Protein AF-A0A3M0XLH0-F1 (afdb_monomer_lite)

Radius of gyration: 27.35 Å; chains: 1; bounding box: 55×38×83 Å

Foldseek 3Di:
DQAALQPRDDDPPFDADPQSHGPVVVVVVLVVLCVLCVCLVVLQVQLPDPPDDLVRSVVSLVSNLVSLVCQCVRRVVSSGARDVVHSVVVNVVSVVVNVVSLCSNCVVPLCSLVLCVLLVPPDPVSVVVNVVLVVLLVVLLVQLVVCVVVVVNVSNLVSLVVSCSNPVQDVRSLVVQLVSCVVVLVLVSSLVSLVSSLVSLQVVLVCSCVNRVPNPVSVVSVVCNVVSVVVNVVSVVSD

pLDDT: mean 83.78, std 14.89, range [40.91, 97.94]

Sequence (239 aa):
MSTCKFCRRGGLFVRTDENGLCTNCAPKVIKKVEALFASYPRLLDIAKRPTLGLSKRLRYLTKAIEIMEELHRTYETRDIRTTTPSPSTVLEELAVLKQQIIAESLSPYPDGIRYLILLGMDDLDAYTLHRQYKNDIYQHNNAGQTAEKQGRIEDAIQHYQKAIALCPDTPFPYDRLRIIYTRQHEYKKAIAICKQYIADSKRIASAIRKELGDKEQAQSYLSDIEVWQQRIEKLKAKM

Secondary structure (DSSP, 8-state):
--B-TTT--BSTT--B-TTS-BTTTHHHHHHHHHHHHTTHHHHHHHHH-TTS-HHHHHHHHHHHHHHHHHHHHHTGGGT---SSS-HHHHHHHHHHHHHHHHHHHHTT-TTHHHHHHHTT---HHHHHHHHHHHHHHHHHHHHHHHHHHTT-HHHHHHHHHHHHHH-TT-HHHHHHHHHHHHHTT-HHHHHHHHHHHHHHHHHHHHHHHHHH--HHHHHHTTTTHHHHHHHHHHHHTT-

Structure (mmCIF, N/CA/C/O backbone):
data_AF-A0A3M0XLH0-F1
#
_entry.id   AF-A0A3M0XLH0-F1
#
loop_
_atom_site.group_PDB
_atom_site.id
_atom_site.type_symbol
_atom_site.label_atom_id
_atom_site.label_alt_id
_atom_site.label_comp_id
_atom_site.label_asym_id
_atom_site.label_entity_id
_atom_site.label_seq_id
_atom_site.pdbx_PDB_ins_code
_atom_site.Cartn_x
_atom_site.Cartn_y
_atom_site.Cartn_z
_atom_site.occupancy
_atom_site.B_iso_or_equiv
_atom_site.auth_seq_id
_atom_site.auth_comp_id
_atom_site.auth_asym_id
_atom_site.auth_atom_id
_atom_site.pdbx_PDB_model_num
ATOM 1 N N . MET A 1 1 ? 27.153 17.162 -46.508 1.00 68.44 1 MET A N 1
ATOM 2 C CA . MET A 1 1 ? 27.660 15.771 -46.551 1.00 68.44 1 MET A CA 1
ATOM 3 C C . MET A 1 1 ? 26.857 14.948 -45.565 1.00 68.44 1 MET A C 1
ATOM 5 O O . MET A 1 1 ? 26.711 15.382 -44.430 1.00 68.44 1 MET A O 1
ATOM 9 N N . SER A 1 2 ? 26.321 13.809 -45.987 1.00 78.75 2 SER A N 1
ATOM 10 C CA . SER A 1 2 ? 25.637 12.862 -45.102 1.00 78.75 2 SER A CA 1
ATOM 11 C C . SER A 1 2 ? 26.618 12.278 -44.083 1.00 78.75 2 SER A C 1
ATOM 13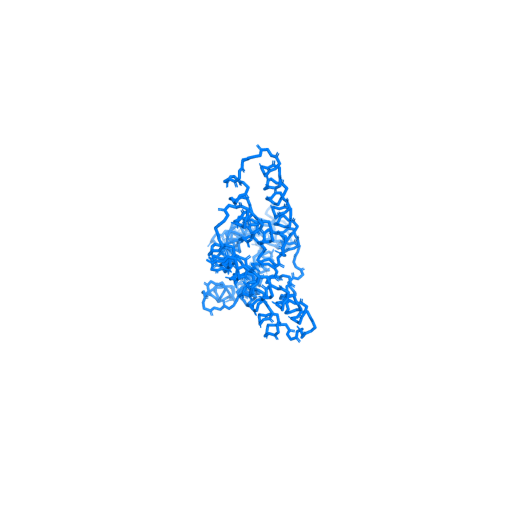 O O . SER A 1 2 ? 27.754 11.921 -44.409 1.00 78.75 2 SER A O 1
ATOM 15 N N . THR A 1 3 ? 26.178 12.199 -42.831 1.00 89.56 3 THR A N 1
ATOM 16 C CA . THR A 1 3 ? 26.922 11.621 -41.709 1.00 89.56 3 THR A CA 1
ATOM 17 C C . THR A 1 3 ? 26.068 10.536 -41.069 1.00 89.56 3 THR A C 1
ATOM 19 O O . THR A 1 3 ? 24.877 10.718 -40.833 1.00 89.56 3 THR A O 1
ATOM 22 N N . CYS A 1 4 ? 26.669 9.381 -40.790 1.00 90.81 4 CYS A N 1
ATOM 23 C CA . CYS A 1 4 ? 25.963 8.308 -40.099 1.00 90.81 4 CYS A CA 1
ATOM 24 C C . CYS A 1 4 ? 25.693 8.710 -38.641 1.00 90.81 4 CYS A C 1
ATOM 26 O O . CYS A 1 4 ? 26.638 8.957 -37.884 1.00 90.81 4 CYS A O 1
ATOM 28 N N . LYS A 1 5 ? 24.424 8.705 -38.217 1.00 90.94 5 LYS A N 1
ATOM 29 C CA . LYS A 1 5 ? 24.012 9.043 -36.843 1.00 90.94 5 LYS A CA 1
ATOM 30 C C . LYS A 1 5 ? 24.581 8.073 -35.795 1.00 90.94 5 LYS A C 1
ATOM 32 O O . LYS A 1 5 ? 24.801 8.461 -34.650 1.00 90.94 5 LYS A O 1
ATOM 37 N N . PHE A 1 6 ? 24.899 6.835 -36.190 1.00 90.69 6 PHE A N 1
ATOM 38 C CA . PHE A 1 6 ? 25.425 5.805 -35.287 1.00 90.69 6 PHE A CA 1
ATOM 39 C C . PHE A 1 6 ? 26.956 5.809 -35.152 1.00 90.69 6 PHE A C 1
ATOM 41 O O . PHE A 1 6 ? 27.466 5.899 -34.038 1.00 90.69 6 PHE A O 1
ATOM 48 N N . CYS A 1 7 ? 27.703 5.717 -36.261 1.00 91.31 7 CYS A N 1
ATOM 49 C CA . CYS A 1 7 ? 29.173 5.617 -36.235 1.00 91.31 7 CYS A CA 1
ATOM 50 C C . CYS A 1 7 ? 29.906 6.943 -36.480 1.00 91.31 7 CYS A C 1
ATOM 52 O O . CYS A 1 7 ? 31.134 6.948 -36.526 1.00 91.31 7 CYS A O 1
ATOM 54 N N . ARG A 1 8 ? 29.169 8.045 -36.685 1.00 90.38 8 ARG A N 1
ATOM 55 C CA . ARG A 1 8 ? 29.677 9.407 -36.944 1.00 90.38 8 ARG A CA 1
ATOM 56 C C . ARG A 1 8 ? 30.579 9.559 -38.179 1.00 90.38 8 ARG A C 1
ATOM 58 O O . ARG A 1 8 ? 31.071 10.652 -38.434 1.00 90.38 8 ARG A O 1
ATOM 65 N N . ARG A 1 9 ? 30.761 8.510 -38.992 1.00 87.75 9 ARG A N 1
ATOM 66 C CA . ARG A 1 9 ? 31.488 8.598 -40.268 1.00 87.75 9 ARG A CA 1
ATOM 67 C C . ARG A 1 9 ? 30.698 9.451 -41.258 1.00 87.75 9 ARG A C 1
ATOM 69 O O . ARG A 1 9 ? 29.514 9.195 -41.488 1.00 87.75 9 ARG A O 1
ATOM 76 N N . GLY A 1 10 ? 31.371 10.436 -41.839 1.00 83.25 10 GLY A N 1
ATOM 77 C CA . GLY A 1 10 ? 30.861 11.292 -42.905 1.00 83.25 10 GLY A CA 1
ATOM 78 C C . GLY A 1 10 ? 31.793 11.296 -44.107 1.00 83.25 10 GLY A C 1
ATOM 79 O O . GLY A 1 10 ? 32.924 10.821 -44.029 1.00 83.25 10 GLY A O 1
ATOM 80 N N . GLY A 1 11 ? 31.306 11.822 -45.224 1.00 81.44 11 GLY A N 1
ATOM 81 C CA . GLY A 1 11 ? 32.100 11.995 -46.435 1.00 81.44 11 GLY A CA 1
ATOM 82 C C . GLY A 1 11 ? 31.231 12.022 -47.683 1.00 81.44 11 GLY A C 1
ATOM 83 O O . GLY A 1 11 ? 30.038 11.727 -47.627 1.00 81.44 11 GLY A O 1
ATOM 84 N N . LEU A 1 12 ? 31.841 12.354 -48.820 1.00 77.00 12 LEU A N 1
ATOM 85 C CA . LEU A 1 12 ? 31.140 12.499 -50.100 1.00 77.00 12 LEU A CA 1
ATOM 86 C C . LEU A 1 12 ? 30.451 11.197 -50.562 1.00 77.00 12 LEU A C 1
ATOM 88 O O . LEU A 1 12 ? 29.438 11.244 -51.248 1.00 77.00 12 LEU A O 1
ATOM 92 N N . PHE A 1 13 ? 30.974 10.039 -50.142 1.00 78.88 13 PHE A N 1
ATOM 93 C CA . PHE A 1 13 ? 30.503 8.710 -50.552 1.00 78.88 13 PHE A CA 1
ATOM 94 C C . PHE A 1 13 ? 29.638 7.990 -49.503 1.00 78.88 13 PHE A C 1
ATOM 96 O O . PHE A 1 13 ? 29.204 6.861 -49.7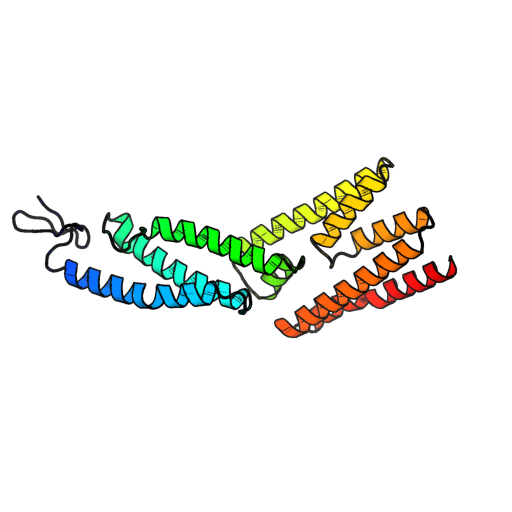32 1.00 78.88 13 PHE A O 1
ATOM 103 N N . VAL A 1 14 ? 29.379 8.603 -48.342 1.00 81.44 14 VAL A N 1
ATOM 104 C CA . VAL A 1 14 ? 28.577 7.966 -47.286 1.00 81.44 14 VAL A CA 1
ATOM 105 C C . VAL A 1 14 ? 27.097 8.149 -47.601 1.00 81.44 14 VAL A C 1
ATOM 107 O O . VAL A 1 14 ? 26.574 9.250 -47.484 1.00 81.44 14 VAL A O 1
ATOM 110 N N . ARG A 1 15 ? 26.397 7.073 -47.962 1.00 85.31 15 ARG A N 1
ATOM 111 C CA . ARG A 1 15 ? 24.930 7.072 -48.084 1.00 85.31 15 ARG A CA 1
ATOM 112 C C . ARG A 1 15 ? 24.298 6.620 -46.771 1.00 85.31 15 ARG A C 1
ATOM 114 O O . ARG A 1 15 ? 24.805 5.686 -46.147 1.00 85.31 15 ARG A O 1
ATOM 121 N N . THR A 1 16 ? 23.218 7.279 -46.367 1.00 88.12 16 THR A N 1
ATOM 122 C CA . THR A 1 16 ? 22.438 6.935 -45.174 1.00 88.12 16 THR A CA 1
ATOM 123 C C . THR A 1 16 ? 21.010 6.555 -45.545 1.00 88.12 16 THR A C 1
ATOM 125 O O . THR A 1 16 ? 20.483 7.078 -46.525 1.00 88.12 16 THR A O 1
ATOM 128 N N . ASP A 1 17 ? 20.404 5.659 -44.773 1.00 89.56 17 ASP A N 1
ATOM 129 C CA . ASP A 1 17 ? 18.980 5.329 -44.865 1.00 89.56 17 ASP A CA 1
ATOM 130 C C . ASP A 1 17 ? 18.085 6.425 -44.246 1.00 89.56 17 ASP A C 1
ATOM 132 O O . ASP A 1 17 ? 18.565 7.479 -43.812 1.00 89.56 17 ASP A O 1
ATOM 136 N N . GLU A 1 18 ? 16.776 6.167 -44.195 1.00 86.50 18 GLU A N 1
ATOM 137 C CA . GLU A 1 18 ? 15.764 7.048 -43.588 1.00 86.50 18 GLU A CA 1
ATOM 138 C C . GLU A 1 18 ? 15.994 7.326 -42.092 1.00 86.50 18 GLU A C 1
ATOM 140 O O . GLU A 1 18 ? 15.569 8.359 -41.576 1.00 86.50 18 GLU A O 1
ATOM 145 N N . ASN A 1 19 ? 16.737 6.452 -41.408 1.00 85.56 19 ASN A N 1
ATOM 146 C CA . ASN A 1 19 ? 17.118 6.594 -40.005 1.00 85.56 19 ASN A CA 1
ATOM 147 C C . ASN A 1 19 ? 18.493 7.261 -39.838 1.00 85.56 19 ASN A C 1
ATOM 149 O O . ASN A 1 19 ? 19.008 7.374 -38.723 1.00 85.56 19 ASN A O 1
ATOM 153 N N . GLY A 1 20 ? 19.113 7.719 -40.930 1.00 88.44 20 GLY A N 1
ATOM 154 C CA . GLY A 1 20 ? 20.432 8.343 -40.910 1.00 88.44 20 GLY A CA 1
ATOM 155 C C . GLY A 1 20 ? 21.578 7.353 -40.676 1.00 88.44 20 GLY A C 1
ATOM 156 O O . GLY A 1 20 ? 22.650 7.757 -40.217 1.00 88.44 20 GLY A O 1
ATOM 157 N N . LEU A 1 21 ? 21.389 6.061 -40.958 1.00 91.62 21 LEU A N 1
ATOM 158 C CA . LEU A 1 21 ? 22.384 5.004 -40.765 1.00 91.62 21 LEU A CA 1
ATOM 159 C C . LEU A 1 21 ? 23.075 4.651 -42.080 1.00 91.62 21 LEU A C 1
ATOM 161 O O . LEU A 1 21 ? 22.435 4.497 -43.113 1.00 91.62 21 LEU A O 1
ATOM 165 N N . CYS A 1 22 ? 24.398 4.478 -42.056 1.00 92.56 22 CYS A N 1
ATOM 166 C CA . CYS A 1 22 ? 25.110 3.978 -43.232 1.00 92.56 22 CYS A CA 1
ATOM 167 C C . CYS A 1 22 ? 24.842 2.486 -43.471 1.00 92.56 22 CYS A C 1
ATOM 169 O O . CYS A 1 22 ? 24.486 1.751 -42.547 1.00 92.56 22 CYS A O 1
ATOM 171 N N . THR A 1 23 ? 25.120 2.020 -44.689 1.00 90.94 23 THR A N 1
ATOM 172 C CA . THR A 1 23 ? 24.921 0.627 -45.137 1.00 90.94 23 THR A CA 1
ATOM 173 C C . THR A 1 23 ? 25.543 -0.430 -44.216 1.00 90.94 23 THR A C 1
ATOM 175 O O . THR A 1 23 ? 25.001 -1.520 -44.071 1.00 90.94 23 THR A O 1
ATOM 178 N N . ASN A 1 24 ? 26.646 -0.104 -43.536 1.00 90.56 24 ASN A N 1
ATOM 179 C CA . ASN A 1 24 ? 27.304 -1.005 -42.583 1.00 90.56 24 ASN A CA 1
ATOM 180 C C . ASN A 1 24 ? 26.675 -1.001 -41.180 1.00 90.56 24 ASN A C 1
ATOM 182 O O . ASN A 1 24 ? 26.845 -1.961 -40.424 1.00 90.56 24 ASN A O 1
ATOM 186 N N . CYS A 1 25 ? 26.021 0.095 -40.788 1.00 91.88 25 CYS A N 1
ATOM 187 C CA . CYS A 1 25 ? 25.443 0.269 -39.455 1.00 91.88 25 CYS A CA 1
ATOM 188 C C . CYS A 1 25 ? 23.974 -0.146 -39.409 1.00 91.88 25 CYS A C 1
ATOM 190 O O . CYS A 1 25 ? 23.585 -0.776 -38.429 1.00 91.88 25 CYS A O 1
ATOM 192 N N . ALA A 1 26 ? 23.201 0.145 -40.458 1.00 92.06 26 ALA A N 1
ATOM 193 C CA . ALA A 1 26 ? 21.777 -0.173 -40.547 1.00 92.06 26 ALA A CA 1
ATOM 194 C C . ALA A 1 26 ? 21.439 -1.623 -40.131 1.00 92.06 26 ALA A C 1
ATOM 196 O O . ALA A 1 26 ? 20.722 -1.792 -39.143 1.00 92.06 26 ALA A O 1
ATOM 197 N N . PRO A 1 27 ? 22.027 -2.684 -40.728 1.00 92.88 27 PRO A N 1
ATOM 198 C CA . PRO A 1 27 ? 21.677 -4.062 -40.364 1.00 92.88 27 PRO A CA 1
ATOM 199 C C . PRO A 1 27 ? 22.078 -4.434 -38.928 1.00 92.88 27 PRO A C 1
ATOM 201 O O . PRO A 1 27 ? 21.423 -5.251 -38.285 1.00 92.88 27 PRO A O 1
ATOM 204 N N . LYS A 1 28 ? 23.149 -3.830 -38.395 1.00 93.38 28 LYS A N 1
ATOM 205 C CA . LYS A 1 28 ? 23.610 -4.084 -37.019 1.00 93.38 28 LYS A CA 1
ATOM 206 C C . LYS A 1 28 ? 22.680 -3.447 -35.994 1.00 93.38 28 LYS A C 1
ATOM 208 O O . LYS A 1 28 ? 22.396 -4.062 -34.969 1.00 93.38 28 LYS A O 1
ATOM 213 N N . VAL A 1 29 ? 22.238 -2.221 -36.274 1.00 92.38 29 VAL A N 1
ATOM 214 C CA . VAL A 1 29 ? 21.296 -1.486 -35.429 1.00 92.38 29 VAL A CA 1
ATOM 215 C C . VAL A 1 29 ? 19.952 -2.202 -35.419 1.00 92.38 29 VAL A C 1
ATOM 217 O O . VAL A 1 29 ? 19.485 -2.529 -34.334 1.00 92.38 29 VAL A O 1
ATOM 220 N N . ILE A 1 30 ? 19.400 -2.542 -36.590 1.00 92.25 30 ILE A N 1
ATOM 221 C CA . ILE A 1 30 ? 18.122 -3.266 -36.711 1.00 92.25 30 ILE A CA 1
ATOM 222 C C . ILE A 1 30 ? 18.158 -4.560 -35.891 1.00 92.25 30 ILE A C 1
ATOM 224 O O . ILE A 1 30 ? 17.371 -4.717 -34.963 1.00 92.25 30 ILE A O 1
ATOM 228 N N . LYS A 1 31 ? 19.157 -5.422 -36.123 1.00 93.62 31 LYS A N 1
ATOM 229 C CA . LYS A 1 31 ? 19.296 -6.692 -35.394 1.00 93.62 31 LYS A CA 1
ATOM 230 C C . LYS A 1 31 ? 19.390 -6.503 -33.874 1.00 93.62 31 LYS A C 1
ATOM 232 O O . LYS A 1 31 ? 18.867 -7.315 -33.114 1.00 93.62 31 LYS A O 1
ATOM 237 N N . LYS A 1 32 ? 20.086 -5.458 -33.406 1.00 93.25 32 LYS A N 1
ATOM 238 C CA . LYS A 1 32 ? 20.225 -5.180 -31.967 1.00 93.25 32 LYS A CA 1
ATOM 239 C C . LYS A 1 32 ? 18.922 -4.642 -31.368 1.00 93.25 32 LYS A C 1
ATOM 241 O O . LYS A 1 32 ? 18.575 -5.044 -30.262 1.00 93.25 32 LYS A O 1
ATOM 246 N N . VAL A 1 33 ? 18.214 -3.766 -32.082 1.00 93.44 33 VAL A N 1
ATOM 247 C CA . VAL A 1 33 ? 16.902 -3.241 -31.669 1.00 93.44 33 VAL A CA 1
ATOM 248 C C . VAL A 1 33 ? 15.885 -4.376 -31.574 1.00 93.44 33 VAL A C 1
ATOM 250 O O . VAL A 1 33 ? 15.242 -4.515 -30.539 1.00 93.44 33 VAL A O 1
ATOM 253 N N . GLU A 1 34 ? 15.809 -5.242 -32.586 1.00 93.38 34 GLU A N 1
ATOM 254 C CA . GLU A 1 34 ? 14.930 -6.418 -32.585 1.00 93.38 34 GLU A CA 1
ATOM 255 C C . GLU A 1 34 ? 15.228 -7.351 -31.408 1.00 93.38 34 GLU A C 1
ATOM 257 O O . GLU A 1 34 ? 14.314 -7.760 -30.696 1.00 93.38 34 GLU A O 1
ATOM 262 N N . ALA A 1 35 ? 16.505 -7.649 -31.150 1.00 92.25 35 ALA A N 1
ATOM 263 C CA . ALA A 1 35 ? 16.901 -8.513 -30.040 1.00 92.25 35 ALA A CA 1
ATOM 264 C C . ALA A 1 35 ? 16.549 -7.920 -28.665 1.00 92.25 35 ALA A C 1
ATOM 266 O O . ALA A 1 35 ? 16.083 -8.646 -27.787 1.00 92.25 35 ALA A O 1
ATOM 267 N N . LEU A 1 36 ? 16.747 -6.609 -28.477 1.00 90.94 36 LEU A N 1
ATOM 268 C CA . LEU A 1 36 ? 16.365 -5.907 -27.247 1.00 90.94 36 LEU A CA 1
ATOM 269 C C . LEU A 1 36 ? 14.843 -5.914 -27.059 1.00 90.94 36 LEU A C 1
ATOM 271 O O . LEU A 1 36 ? 14.348 -6.233 -25.977 1.00 90.94 36 LEU A O 1
ATOM 275 N N . PHE A 1 37 ? 14.096 -5.616 -28.123 1.00 93.00 37 PHE A N 1
ATOM 276 C CA . PHE A 1 37 ? 12.642 -5.498 -28.073 1.00 93.00 37 PHE A CA 1
ATOM 277 C C . PHE A 1 37 ? 11.919 -6.855 -28.031 1.00 93.00 37 PHE A C 1
ATOM 279 O O . PHE A 1 37 ? 10.788 -6.926 -27.558 1.00 93.00 37 PHE A O 1
ATOM 286 N N . ALA A 1 38 ? 12.558 -7.955 -28.444 1.00 93.56 38 ALA A N 1
ATOM 287 C CA . ALA A 1 38 ? 11.932 -9.279 -28.546 1.00 93.56 38 ALA A CA 1
ATOM 288 C C . ALA A 1 38 ? 11.242 -9.752 -27.253 1.00 93.56 38 ALA A C 1
ATOM 290 O O . ALA A 1 38 ? 10.219 -10.436 -27.298 1.00 93.56 38 ALA A O 1
ATOM 291 N N . SER A 1 39 ? 11.788 -9.392 -26.088 1.00 92.69 39 SER A N 1
ATOM 292 C CA . SER A 1 39 ? 11.219 -9.780 -24.791 1.00 92.69 39 SER A CA 1
ATOM 293 C C . SER A 1 39 ? 10.187 -8.789 -24.240 1.00 92.69 39 SER A C 1
ATOM 295 O O . SER A 1 39 ? 9.379 -9.171 -23.388 1.00 92.69 39 SER A O 1
ATOM 297 N N . TYR A 1 40 ? 10.164 -7.552 -24.743 1.00 95.19 40 TYR A N 1
ATOM 298 C CA . TYR A 1 40 ? 9.371 -6.452 -24.194 1.00 95.19 40 TYR A CA 1
ATOM 299 C C . TYR A 1 40 ? 7.861 -6.7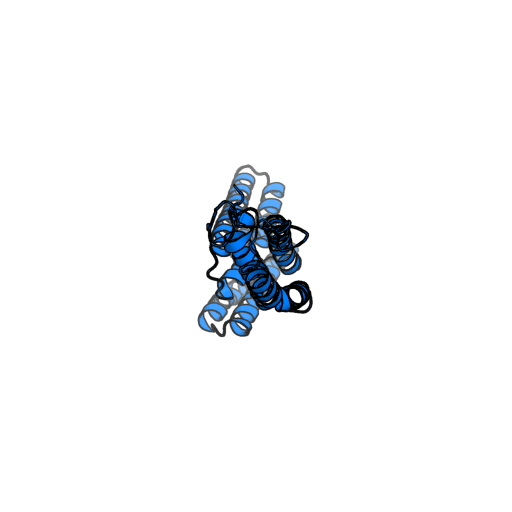53 -24.117 1.00 95.19 40 TYR A C 1
ATOM 301 O O . TYR A 1 40 ? 7.305 -6.630 -23.021 1.00 95.19 40 TYR A O 1
ATOM 309 N N . PRO A 1 41 ? 7.186 -7.240 -25.183 1.00 95.25 41 PRO A N 1
ATOM 310 C CA . PRO A 1 41 ? 5.745 -7.498 -25.129 1.00 95.25 41 PRO A CA 1
ATOM 311 C C . PRO A 1 41 ? 5.367 -8.513 -24.048 1.00 95.25 41 PRO A C 1
ATOM 313 O O . PRO A 1 41 ? 4.387 -8.336 -23.326 1.00 95.25 41 PRO A O 1
ATOM 316 N N . ARG A 1 42 ? 6.185 -9.561 -23.885 1.00 95.56 42 ARG A N 1
ATOM 317 C CA . ARG A 1 42 ? 5.966 -10.600 -22.874 1.00 95.56 42 ARG A CA 1
ATOM 318 C C . ARG A 1 42 ? 6.159 -10.062 -21.458 1.00 95.56 42 ARG A C 1
ATOM 320 O O . ARG A 1 42 ? 5.401 -10.433 -20.566 1.00 95.56 42 ARG A O 1
ATOM 327 N N . LEU A 1 43 ? 7.175 -9.228 -21.233 1.00 95.81 43 LEU A N 1
ATOM 328 C CA . LEU A 1 43 ? 7.411 -8.601 -19.928 1.00 95.81 43 LEU A CA 1
ATOM 329 C C . LEU A 1 43 ? 6.233 -7.700 -19.541 1.00 95.81 43 LEU A C 1
ATOM 331 O O . LEU A 1 43 ? 5.730 -7.802 -18.421 1.00 95.81 43 LEU A O 1
ATOM 335 N N . LEU A 1 44 ? 5.761 -6.885 -20.488 1.00 95.75 44 LEU A N 1
ATOM 336 C CA . LEU A 1 44 ? 4.639 -5.977 -20.281 1.00 95.75 44 LEU A CA 1
ATOM 337 C C . LEU A 1 44 ? 3.328 -6.727 -20.012 1.00 95.75 44 LEU A C 1
ATOM 339 O O . LEU A 1 44 ? 2.591 -6.352 -19.101 1.00 95.75 44 LEU A O 1
ATOM 343 N N . ASP A 1 45 ? 3.059 -7.806 -20.752 1.00 95.25 45 ASP A N 1
ATOM 344 C CA . ASP A 1 45 ? 1.893 -8.663 -20.517 1.00 95.25 45 ASP A CA 1
ATOM 345 C C . ASP A 1 45 ? 1.898 -9.230 -19.093 1.00 95.25 45 ASP A C 1
ATOM 347 O O . ASP A 1 45 ? 0.916 -9.098 -18.366 1.00 95.25 45 ASP A O 1
ATOM 351 N N . ILE A 1 46 ? 3.028 -9.788 -18.645 1.00 91.31 46 ILE A N 1
ATOM 352 C CA . ILE A 1 46 ? 3.148 -10.343 -17.291 1.00 91.31 46 ILE A CA 1
ATOM 353 C C . ILE A 1 46 ? 2.965 -9.252 -16.227 1.00 91.31 46 ILE A C 1
ATOM 355 O O . ILE A 1 46 ? 2.272 -9.489 -15.238 1.00 91.31 46 ILE A O 1
ATOM 359 N N . ALA A 1 47 ? 3.544 -8.063 -16.420 1.00 91.06 47 ALA A N 1
ATOM 360 C CA . ALA A 1 47 ? 3.412 -6.947 -15.481 1.00 91.06 47 ALA A CA 1
ATOM 361 C C . ALA A 1 47 ? 1.949 -6.497 -15.299 1.00 91.06 47 ALA A C 1
ATOM 363 O O . ALA A 1 47 ? 1.525 -6.167 -14.188 1.00 91.06 47 ALA A O 1
ATOM 364 N N . LYS A 1 48 ? 1.154 -6.540 -16.372 1.00 92.88 48 LYS A N 1
ATOM 365 C CA . LYS A 1 48 ? -0.255 -6.124 -16.364 1.00 92.88 48 LYS A CA 1
ATOM 366 C C . LYS A 1 48 ? -1.204 -7.132 -15.706 1.00 92.88 48 LYS A C 1
ATOM 368 O O . LYS A 1 48 ? -2.321 -6.751 -15.380 1.00 92.88 48 LYS A O 1
ATOM 373 N N . ARG A 1 49 ? -0.793 -8.384 -15.457 1.00 88.88 49 ARG A N 1
ATOM 374 C CA . ARG A 1 49 ? -1.676 -9.428 -14.893 1.00 88.88 49 ARG A CA 1
ATOM 375 C C . ARG A 1 49 ? -2.068 -9.127 -13.437 1.00 88.88 49 ARG A C 1
ATOM 377 O O . ARG A 1 49 ? -1.202 -9.225 -12.566 1.00 88.88 49 ARG A O 1
ATOM 384 N N . PRO A 1 50 ? -3.358 -8.886 -13.132 1.00 76.88 50 PRO A N 1
ATOM 385 C CA . PRO A 1 50 ? -3.805 -8.580 -11.768 1.00 76.88 50 PRO A CA 1
ATOM 386 C C . PRO A 1 50 ? -3.677 -9.767 -10.805 1.00 76.88 50 PRO A C 1
ATOM 388 O O . PRO A 1 50 ? -3.610 -9.588 -9.597 1.00 76.88 50 PRO A O 1
ATOM 391 N N . THR A 1 51 ? -3.633 -10.994 -11.334 1.00 75.88 51 THR A N 1
ATOM 392 C CA . THR A 1 51 ? -3.520 -12.230 -10.543 1.00 75.88 51 THR A CA 1
ATOM 393 C C . THR A 1 51 ? -2.124 -12.462 -9.961 1.00 75.88 51 THR A C 1
ATOM 395 O O . THR A 1 51 ? -1.941 -13.358 -9.138 1.00 75.88 51 THR A O 1
ATOM 398 N N . LEU A 1 52 ? -1.118 -11.694 -10.394 1.00 69.81 52 LEU A N 1
ATOM 399 C CA . LEU A 1 52 ? 0.245 -11.776 -9.880 1.00 69.81 52 LEU A CA 1
ATOM 400 C C . LEU A 1 52 ? 0.456 -10.772 -8.746 1.00 69.81 52 LEU A C 1
ATOM 402 O O . LEU A 1 52 ? -0.002 -9.637 -8.813 1.00 69.81 52 LEU A O 1
ATOM 406 N N . GLY A 1 53 ? 1.219 -11.170 -7.726 1.00 64.31 53 GLY A N 1
ATOM 407 C CA . GLY A 1 53 ? 1.583 -10.272 -6.628 1.00 64.31 53 GLY A CA 1
ATOM 408 C C . GLY A 1 53 ? 2.352 -9.030 -7.101 1.00 64.31 53 GLY A C 1
ATOM 409 O O . GLY A 1 53 ? 3.111 -9.092 -8.076 1.00 64.31 53 GLY A O 1
ATOM 410 N N . LEU A 1 54 ? 2.186 -7.919 -6.372 1.00 68.25 54 LEU A N 1
ATOM 411 C CA . LEU A 1 54 ? 2.733 -6.594 -6.696 1.00 68.25 54 LEU A CA 1
ATOM 412 C C . LEU A 1 54 ? 4.237 -6.624 -7.010 1.00 68.25 54 LEU A C 1
ATOM 414 O O . LEU A 1 54 ? 4.644 -6.157 -8.071 1.00 68.25 54 LEU A O 1
ATOM 418 N N . SER A 1 55 ? 5.061 -7.253 -6.164 1.00 65.06 55 SER A N 1
ATOM 419 C CA . SER A 1 55 ? 6.517 -7.331 -6.378 1.00 65.06 55 SER A CA 1
ATOM 420 C C . SER A 1 55 ? 6.883 -8.018 -7.690 1.00 65.06 55 SER A C 1
ATOM 422 O O . SER A 1 55 ? 7.846 -7.646 -8.357 1.00 65.06 55 SER A O 1
ATOM 424 N N . LYS A 1 56 ? 6.116 -9.044 -8.080 1.00 77.56 56 LYS A N 1
ATOM 425 C CA . LYS A 1 56 ? 6.354 -9.772 -9.325 1.00 77.56 56 LYS A CA 1
ATOM 426 C C . LYS A 1 56 ? 5.970 -8.897 -10.514 1.00 77.56 56 LYS A C 1
ATOM 428 O O . LYS A 1 56 ? 6.776 -8.782 -11.432 1.00 77.56 56 LYS A O 1
ATOM 433 N N . ARG A 1 57 ? 4.809 -8.233 -10.467 1.00 84.81 57 ARG A N 1
ATOM 434 C CA . ARG A 1 57 ? 4.368 -7.276 -11.498 1.00 84.81 57 ARG A CA 1
ATOM 435 C C . ARG A 1 57 ? 5.395 -6.158 -11.703 1.00 84.81 57 ARG A C 1
ATOM 437 O O . ARG A 1 57 ? 5.834 -5.949 -12.832 1.00 84.81 57 ARG A O 1
ATOM 444 N N . LEU A 1 58 ? 5.850 -5.524 -10.619 1.00 80.75 58 LEU A N 1
ATOM 445 C CA . LEU A 1 58 ? 6.842 -4.445 -10.670 1.00 80.75 58 LEU A CA 1
ATOM 446 C C . LEU A 1 58 ? 8.197 -4.925 -11.198 1.00 80.75 58 LEU A C 1
ATOM 448 O O . LEU A 1 58 ? 8.757 -4.276 -12.069 1.00 80.75 58 LEU A O 1
ATOM 452 N N . ARG A 1 59 ? 8.679 -6.107 -10.794 1.00 82.25 59 ARG A N 1
ATOM 453 C CA . ARG A 1 59 ? 9.932 -6.676 -11.326 1.00 82.25 59 ARG A CA 1
ATOM 454 C C . ARG A 1 59 ? 9.911 -6.846 -12.849 1.00 82.25 59 ARG A C 1
ATOM 456 O O . ARG A 1 59 ? 10.924 -6.621 -13.506 1.00 82.25 59 ARG A O 1
ATOM 463 N N . TYR A 1 60 ? 8.789 -7.292 -13.416 1.00 90.88 60 TYR A N 1
ATOM 464 C CA . TYR A 1 60 ? 8.655 -7.418 -14.871 1.00 90.88 60 TYR A CA 1
ATOM 465 C C . TYR A 1 60 ? 8.517 -6.056 -15.555 1.00 90.88 60 TYR A C 1
ATOM 467 O O . TYR A 1 60 ? 9.087 -5.870 -16.629 1.00 90.88 60 TYR A O 1
ATOM 475 N N . LEU A 1 61 ? 7.829 -5.106 -14.916 1.00 91.19 61 LEU A N 1
ATOM 476 C CA . LEU A 1 61 ? 7.733 -3.734 -15.405 1.00 91.19 61 LEU A CA 1
ATOM 477 C C . LEU A 1 61 ? 9.107 -3.051 -15.451 1.00 91.19 61 LEU A C 1
ATOM 479 O O . LEU A 1 61 ? 9.438 -2.459 -16.470 1.00 91.19 61 LEU A O 1
ATOM 483 N N . THR A 1 62 ? 9.935 -3.200 -14.412 1.00 88.25 62 THR A N 1
ATOM 484 C CA . THR A 1 62 ? 11.303 -2.656 -14.374 1.00 88.25 62 THR A CA 1
ATOM 485 C C . THR A 1 62 ? 12.135 -3.163 -15.546 1.00 88.25 62 THR A C 1
ATOM 487 O O . THR A 1 62 ? 12.741 -2.370 -16.253 1.00 88.25 62 THR A O 1
ATOM 490 N N . LYS A 1 63 ? 12.080 -4.466 -15.850 1.00 93.19 63 LYS A N 1
ATOM 491 C CA . LYS A 1 63 ? 12.773 -5.024 -17.024 1.00 93.19 63 LYS A CA 1
ATOM 492 C C . LYS A 1 63 ? 12.265 -4.450 -18.349 1.00 93.19 63 LYS A C 1
ATOM 494 O O . LYS A 1 63 ? 13.037 -4.291 -19.287 1.00 93.19 63 LYS A O 1
ATOM 499 N N . ALA A 1 64 ? 10.966 -4.166 -18.453 1.00 95.81 64 ALA A N 1
ATOM 500 C CA . ALA A 1 64 ? 10.402 -3.525 -19.639 1.00 95.81 64 ALA A CA 1
ATOM 501 C C . ALA A 1 64 ? 10.876 -2.064 -19.774 1.00 95.81 64 ALA A C 1
ATOM 503 O O . ALA A 1 64 ? 11.164 -1.626 -20.888 1.00 95.81 64 ALA A O 1
ATOM 504 N N . ILE A 1 65 ? 11.004 -1.345 -18.652 1.00 92.81 65 ILE A N 1
ATOM 505 C CA . ILE A 1 65 ? 11.555 0.018 -18.583 1.00 92.81 65 ILE A CA 1
ATOM 506 C C . ILE A 1 65 ? 13.029 0.023 -19.003 1.00 92.81 65 ILE A C 1
ATOM 508 O O . ILE A 1 65 ? 13.387 0.796 -19.884 1.00 92.81 65 ILE A O 1
ATOM 512 N N . GLU A 1 66 ? 13.856 -0.884 -18.475 1.00 93.88 66 GLU A N 1
ATOM 513 C CA . GLU A 1 66 ? 15.285 -0.999 -18.823 1.00 93.88 66 GLU A CA 1
ATOM 514 C C . GLU A 1 66 ? 15.511 -1.144 -20.340 1.00 93.88 66 GLU A C 1
ATOM 516 O O . GLU A 1 66 ? 16.422 -0.533 -20.902 1.00 93.88 66 GLU A O 1
ATOM 521 N N . ILE A 1 67 ? 14.657 -1.912 -21.030 1.00 96.00 67 ILE A N 1
ATOM 522 C CA . ILE A 1 67 ? 14.713 -2.054 -22.494 1.00 96.00 67 ILE A CA 1
ATOM 523 C C . ILE A 1 67 ? 14.439 -0.712 -23.180 1.00 96.00 67 ILE A C 1
ATOM 525 O O . ILE A 1 67 ? 15.171 -0.329 -24.095 1.00 96.00 67 ILE A O 1
ATOM 529 N N . MET A 1 68 ? 13.395 0.003 -22.754 1.00 96.62 68 MET A N 1
ATOM 530 C CA . MET A 1 68 ? 13.038 1.297 -23.340 1.00 96.62 68 MET A CA 1
ATOM 531 C C . MET A 1 68 ? 14.090 2.367 -23.048 1.00 96.62 68 MET A C 1
ATOM 533 O O . MET A 1 68 ? 14.431 3.136 -23.942 1.00 96.62 68 MET A O 1
ATOM 537 N N . GLU A 1 69 ? 14.671 2.382 -21.849 1.00 95.25 69 GLU A N 1
ATOM 538 C CA . GLU A 1 69 ? 15.763 3.289 -21.491 1.00 95.25 69 GLU A CA 1
ATOM 539 C C . GLU A 1 69 ? 17.017 3.048 -22.334 1.00 95.25 69 GLU A C 1
ATOM 541 O O . GLU A 1 69 ? 17.658 4.005 -22.772 1.00 95.25 69 GLU A O 1
ATOM 546 N N . GLU A 1 70 ? 17.371 1.785 -22.589 1.00 95.31 70 GLU A N 1
ATOM 547 C CA . GLU A 1 70 ? 18.496 1.438 -23.462 1.00 95.31 70 GLU A CA 1
ATOM 548 C C . GLU A 1 70 ? 18.231 1.892 -24.905 1.00 95.31 70 GLU A C 1
ATOM 550 O O . GLU A 1 70 ? 19.119 2.465 -25.547 1.00 95.31 70 GLU A O 1
ATOM 555 N N . LEU A 1 71 ? 17.008 1.691 -25.414 1.00 94.56 71 LEU A N 1
ATOM 556 C CA . LEU A 1 71 ? 16.616 2.152 -26.748 1.00 94.56 71 LEU A CA 1
ATOM 557 C C . LEU A 1 71 ? 16.628 3.684 -26.851 1.00 94.56 71 LEU A C 1
ATOM 559 O O . LEU A 1 71 ? 17.167 4.231 -27.820 1.00 94.56 71 LEU A O 1
ATOM 563 N N . HIS A 1 72 ? 16.094 4.368 -25.840 1.00 95.12 72 HIS A N 1
ATOM 564 C CA . HIS A 1 72 ? 16.082 5.822 -25.739 1.00 95.12 72 HIS A CA 1
ATOM 565 C C . HIS A 1 72 ? 17.513 6.381 -25.743 1.00 95.12 72 HIS A C 1
ATOM 567 O O . HIS A 1 72 ? 17.907 7.149 -26.625 1.00 95.12 72 HIS A O 1
ATOM 573 N N . ARG A 1 73 ? 18.335 5.925 -24.791 1.00 94.81 73 ARG A N 1
ATOM 574 C CA . ARG A 1 73 ? 19.698 6.417 -24.559 1.00 94.81 73 ARG A CA 1
ATOM 575 C C . ARG A 1 73 ? 20.624 6.148 -25.739 1.00 94.81 73 ARG A C 1
ATOM 577 O O . ARG A 1 73 ? 21.444 7.002 -26.070 1.00 94.81 73 ARG A O 1
ATOM 584 N N . THR A 1 74 ? 20.507 4.982 -26.371 1.00 93.50 74 THR A N 1
ATOM 585 C CA . THR A 1 74 ? 21.429 4.562 -27.435 1.00 93.50 74 THR A CA 1
ATOM 586 C C . THR A 1 74 ? 21.041 5.098 -28.812 1.00 93.50 74 THR A C 1
ATOM 588 O O . THR A 1 74 ? 21.935 5.419 -29.604 1.00 93.50 74 THR A O 1
ATOM 591 N N . TYR A 1 75 ? 19.742 5.202 -29.109 1.00 94.50 75 TYR A N 1
ATOM 592 C CA . TYR A 1 75 ? 19.253 5.497 -30.460 1.00 94.50 75 TYR A CA 1
ATOM 593 C C . TYR A 1 75 ? 18.439 6.787 -30.535 1.00 94.50 75 TYR A C 1
ATOM 595 O O . TYR A 1 75 ? 18.767 7.653 -31.348 1.00 94.50 75 TYR A O 1
ATOM 603 N N . GLU A 1 76 ? 17.431 6.957 -29.680 1.00 91.31 76 GLU A N 1
ATOM 604 C CA . GLU A 1 76 ? 16.510 8.097 -29.769 1.00 91.31 76 GLU A CA 1
ATOM 605 C C . GLU A 1 76 ? 17.209 9.437 -29.502 1.00 91.31 76 GLU A C 1
ATOM 607 O O . GLU A 1 76 ? 17.021 10.383 -30.262 1.00 91.31 76 GLU A O 1
ATOM 612 N N . THR A 1 77 ? 18.120 9.507 -28.521 1.00 92.50 77 THR A N 1
ATOM 613 C CA . THR A 1 77 ? 18.948 10.712 -28.265 1.00 92.50 77 THR A CA 1
ATOM 614 C C . THR A 1 77 ? 19.842 11.105 -29.447 1.00 92.50 77 THR A C 1
ATOM 616 O O . THR A 1 77 ? 20.358 12.222 -29.512 1.00 92.50 77 THR A O 1
ATOM 619 N N . ARG A 1 78 ? 20.053 10.182 -30.392 1.00 92.38 78 ARG A N 1
ATOM 620 C CA . ARG A 1 78 ? 20.805 10.394 -31.634 1.00 92.38 78 ARG A CA 1
ATOM 621 C C . ARG A 1 78 ? 19.893 10.593 -32.838 1.00 92.38 78 ARG A C 1
ATOM 623 O O . ARG A 1 78 ? 20.409 10.595 -33.953 1.00 92.38 78 ARG A O 1
ATOM 630 N N . ASP A 1 79 ? 18.587 10.745 -32.623 1.00 91.19 79 ASP A N 1
ATOM 631 C CA . ASP A 1 79 ? 17.566 10.900 -33.660 1.00 91.19 79 ASP A CA 1
ATOM 632 C C . ASP A 1 79 ? 17.515 9.694 -34.628 1.00 91.19 79 ASP A C 1
ATOM 634 O O . ASP A 1 79 ? 17.350 9.832 -35.844 1.00 91.19 79 ASP A O 1
ATOM 638 N N . ILE A 1 80 ? 17.727 8.488 -34.083 1.00 91.75 80 ILE A N 1
ATOM 639 C CA . ILE A 1 80 ? 17.556 7.203 -34.776 1.00 91.75 80 ILE A CA 1
ATOM 640 C C . ILE A 1 80 ? 16.233 6.597 -34.300 1.00 91.75 80 ILE A C 1
ATOM 642 O O . ILE A 1 80 ? 16.078 6.300 -33.114 1.00 91.75 80 ILE A O 1
ATOM 646 N N . ARG A 1 81 ? 15.287 6.392 -35.220 1.00 89.94 81 ARG A N 1
ATOM 647 C CA . ARG A 1 81 ? 13.970 5.820 -34.906 1.00 89.94 81 ARG A CA 1
ATOM 648 C C . ARG A 1 81 ? 14.079 4.304 -34.721 1.00 89.94 81 ARG A C 1
ATOM 650 O O . ARG A 1 81 ? 14.765 3.636 -35.490 1.00 89.94 81 ARG A O 1
ATOM 657 N N . THR A 1 82 ? 13.417 3.771 -33.694 1.00 90.19 82 THR A N 1
ATOM 658 C CA . THR A 1 82 ? 13.496 2.346 -33.315 1.00 90.19 82 THR A CA 1
ATOM 659 C C . THR A 1 82 ? 12.129 1.702 -33.130 1.00 90.19 82 THR A C 1
ATOM 661 O O . THR A 1 82 ? 11.881 0.643 -33.697 1.00 90.19 82 THR A O 1
ATOM 664 N N . THR A 1 83 ? 11.240 2.329 -32.361 1.00 88.62 83 THR A N 1
ATOM 665 C CA . THR A 1 83 ? 9.889 1.832 -32.071 1.00 88.62 83 THR A CA 1
ATOM 666 C C . THR A 1 83 ? 8.838 2.895 -32.375 1.00 88.62 83 THR A C 1
ATOM 668 O O . THR A 1 83 ? 9.136 4.090 -32.439 1.00 88.62 83 THR A O 1
ATOM 671 N N . THR A 1 84 ? 7.595 2.450 -32.542 1.00 88.56 84 THR A N 1
ATOM 672 C CA . THR A 1 84 ? 6.405 3.305 -32.634 1.00 88.56 84 THR A CA 1
ATOM 673 C C . THR A 1 84 ? 5.359 2.785 -31.640 1.00 88.56 84 THR A C 1
ATOM 675 O O . THR A 1 84 ? 4.876 1.669 -31.853 1.00 88.56 84 THR A O 1
ATOM 678 N N . PRO A 1 85 ? 5.008 3.529 -30.572 1.00 91.56 85 PRO A N 1
ATOM 679 C CA . PRO A 1 85 ? 5.493 4.865 -30.183 1.00 91.56 85 PRO A CA 1
ATOM 680 C C . PRO A 1 85 ? 7.002 4.913 -29.878 1.00 91.56 85 PRO A C 1
ATOM 682 O O . PRO A 1 85 ? 7.640 3.865 -29.724 1.00 91.56 85 PRO A O 1
ATOM 685 N N . SER A 1 86 ? 7.589 6.115 -29.829 1.00 93.44 86 SER A N 1
ATOM 686 C CA . SER A 1 86 ? 9.021 6.265 -29.537 1.00 93.44 86 SER A CA 1
ATOM 687 C C . SER A 1 86 ? 9.347 5.799 -28.111 1.00 93.44 86 SER A C 1
ATOM 689 O O . SER A 1 86 ? 8.464 5.824 -27.249 1.00 93.44 86 SER A O 1
ATOM 691 N N . PRO A 1 87 ? 10.592 5.375 -27.825 1.00 95.19 87 PRO A N 1
ATOM 692 C CA . PRO A 1 87 ? 10.948 4.888 -26.495 1.00 95.19 87 PRO A CA 1
ATOM 693 C C . PRO A 1 87 ? 10.636 5.887 -25.371 1.00 95.19 87 PRO A C 1
ATOM 695 O O . PRO A 1 87 ? 10.133 5.470 -24.333 1.00 95.19 87 PRO A O 1
ATOM 698 N N . SER A 1 88 ? 10.854 7.190 -25.579 1.00 94.00 88 SER A N 1
ATOM 699 C CA . SER A 1 88 ? 10.476 8.243 -24.621 1.00 94.00 88 SER A CA 1
ATOM 700 C C . SER A 1 88 ? 8.973 8.278 -24.325 1.00 94.00 88 SER A C 1
ATOM 702 O O . SER A 1 88 ? 8.589 8.259 -23.158 1.00 94.00 88 SER A O 1
ATOM 704 N N . THR A 1 89 ? 8.118 8.232 -25.351 1.00 94.88 89 THR A N 1
ATOM 705 C CA . THR A 1 89 ? 6.660 8.154 -25.171 1.00 94.88 89 THR A CA 1
ATOM 706 C C . THR A 1 89 ? 6.262 6.884 -24.423 1.00 94.88 89 THR A C 1
ATOM 708 O O . THR A 1 89 ? 5.461 6.928 -23.494 1.00 94.88 89 THR A O 1
ATOM 711 N N . VAL A 1 90 ? 6.868 5.743 -24.764 1.00 94.75 90 VAL A N 1
ATOM 712 C CA . VAL A 1 90 ? 6.603 4.485 -24.055 1.00 94.75 90 VAL A CA 1
ATOM 713 C C . VAL A 1 90 ? 7.048 4.571 -22.590 1.00 94.75 90 VAL A C 1
ATOM 715 O O . VAL A 1 90 ? 6.362 4.045 -21.719 1.00 94.75 90 VAL A O 1
ATOM 718 N N . LEU A 1 91 ? 8.161 5.237 -22.274 1.00 93.88 91 LEU A N 1
ATOM 719 C CA . LEU A 1 91 ? 8.600 5.441 -20.887 1.00 93.88 91 LEU A CA 1
ATOM 720 C C . LEU A 1 91 ? 7.584 6.258 -20.077 1.00 93.88 91 LEU A C 1
ATOM 722 O O . LEU A 1 91 ? 7.314 5.907 -18.927 1.00 93.88 91 LEU A O 1
ATOM 726 N N . GLU A 1 92 ? 6.977 7.287 -20.673 1.00 90.31 92 GLU A N 1
ATOM 727 C CA . GLU A 1 92 ? 5.888 8.049 -20.047 1.00 90.31 92 GLU A CA 1
ATOM 728 C C . GLU A 1 92 ? 4.668 7.156 -19.772 1.00 90.31 92 GLU A C 1
ATOM 730 O O . GLU A 1 92 ? 4.140 7.138 -18.656 1.00 90.31 92 GLU A O 1
ATOM 735 N N . GLU A 1 93 ? 4.265 6.335 -20.746 1.00 94.25 93 GLU A N 1
ATOM 736 C CA . GLU A 1 93 ? 3.173 5.367 -20.581 1.00 94.25 93 GLU A CA 1
ATOM 737 C C . GLU A 1 93 ? 3.472 4.332 -19.482 1.00 94.25 93 GLU A C 1
ATOM 739 O O . GLU A 1 93 ? 2.603 4.000 -18.669 1.00 94.25 93 GLU A O 1
ATOM 744 N N . LEU A 1 94 ? 4.708 3.826 -19.417 1.00 91.88 94 LEU A N 1
ATOM 745 C CA . LEU A 1 94 ? 5.137 2.866 -18.398 1.00 91.88 94 LEU A CA 1
ATOM 746 C C . LEU A 1 94 ? 5.187 3.493 -17.002 1.00 91.88 94 LEU A C 1
ATOM 748 O O . LEU A 1 94 ? 4.885 2.804 -16.025 1.00 91.88 94 LEU A O 1
ATOM 752 N N . ALA A 1 95 ? 5.516 4.782 -16.891 1.00 81.25 95 ALA A N 1
ATOM 753 C CA . ALA A 1 95 ? 5.455 5.510 -15.628 1.00 81.25 95 ALA A CA 1
ATOM 754 C C . ALA A 1 95 ? 4.010 5.613 -15.116 1.00 81.25 95 ALA A C 1
ATOM 756 O O . ALA A 1 95 ? 3.749 5.321 -13.946 1.00 81.25 95 ALA A O 1
ATOM 757 N N . VAL A 1 96 ? 3.055 5.934 -15.996 1.00 86.00 96 VAL A N 1
ATOM 758 C CA . VAL A 1 96 ? 1.621 5.931 -15.656 1.00 86.00 96 VAL A CA 1
ATOM 759 C C . VAL A 1 96 ? 1.160 4.527 -15.258 1.00 86.00 96 VAL A C 1
ATOM 761 O O . VAL A 1 96 ? 0.501 4.362 -14.230 1.00 86.00 96 VAL A O 1
ATOM 764 N N . LEU A 1 97 ? 1.557 3.497 -16.009 1.00 88.19 97 LEU A N 1
ATOM 765 C CA . LEU A 1 97 ? 1.230 2.107 -15.689 1.00 88.19 97 LEU A CA 1
ATOM 766 C C . LEU A 1 97 ? 1.807 1.673 -14.335 1.00 88.19 97 LEU A C 1
ATOM 768 O O . LEU A 1 97 ? 1.129 0.978 -13.582 1.00 88.19 97 LEU A O 1
ATOM 772 N N . LYS A 1 98 ? 3.033 2.090 -13.991 1.00 83.56 98 LYS A N 1
ATOM 773 C CA . LYS A 1 98 ? 3.635 1.833 -12.672 1.00 83.56 98 LYS A CA 1
ATOM 774 C C . LYS A 1 98 ? 2.731 2.373 -11.566 1.00 83.56 98 LYS A C 1
ATOM 776 O O . LYS A 1 98 ? 2.422 1.642 -10.627 1.00 83.56 98 LYS A O 1
ATOM 781 N N . GLN A 1 99 ? 2.260 3.612 -11.715 1.00 74.50 99 GLN A N 1
ATOM 782 C CA . GLN A 1 99 ? 1.348 4.242 -10.759 1.00 74.50 99 GLN A CA 1
ATOM 783 C C . GLN A 1 99 ? 0.002 3.515 -10.678 1.00 74.50 99 GLN A C 1
ATOM 785 O O . GLN A 1 99 ? -0.493 3.285 -9.579 1.00 74.50 99 GLN A O 1
ATOM 790 N N . GLN A 1 100 ? -0.559 3.082 -11.811 1.00 82.38 100 GLN A N 1
ATOM 791 C CA . GLN A 1 100 ? -1.797 2.294 -11.841 1.00 82.38 100 GLN A CA 1
ATOM 792 C C . GLN A 1 100 ? -1.639 0.939 -11.145 1.00 82.38 100 GLN A C 1
ATOM 794 O O . GLN A 1 100 ? -2.460 0.592 -10.307 1.00 82.38 100 GLN A O 1
ATOM 799 N N . ILE A 1 101 ? -0.566 0.192 -11.426 1.00 77.75 101 ILE A N 1
ATOM 800 C CA . ILE A 1 101 ? -0.294 -1.116 -10.805 1.00 77.75 101 ILE A CA 1
ATOM 801 C C . ILE A 1 101 ? -0.160 -0.987 -9.288 1.00 77.75 101 ILE A C 1
ATOM 803 O O . ILE A 1 101 ? -0.674 -1.836 -8.549 1.00 77.75 101 ILE A O 1
ATOM 807 N N . ILE A 1 102 ? 0.530 0.063 -8.835 1.00 67.00 102 ILE A N 1
ATOM 808 C CA . ILE A 1 102 ? 0.628 0.400 -7.419 1.00 67.00 102 ILE A CA 1
ATOM 809 C C . ILE A 1 102 ? -0.785 0.693 -6.906 1.00 67.00 102 ILE A C 1
ATOM 811 O O . ILE A 1 102 ? -1.284 -0.076 -6.094 1.00 67.00 102 ILE A O 1
ATOM 815 N N . ALA A 1 103 ? -1.484 1.692 -7.447 1.00 63.38 103 ALA A N 1
ATOM 816 C CA . ALA A 1 103 ? -2.823 2.087 -7.006 1.00 63.38 103 ALA A CA 1
ATOM 817 C C . ALA A 1 103 ? -3.836 0.923 -6.963 1.00 63.38 103 ALA A C 1
ATOM 819 O O . ALA A 1 103 ? -4.524 0.763 -5.962 1.00 63.38 103 ALA A O 1
ATOM 820 N N . GLU A 1 104 ? -3.892 0.067 -7.986 1.00 67.62 104 GLU A N 1
ATOM 821 C CA . GLU A 1 104 ? -4.738 -1.135 -8.038 1.00 67.62 104 GLU A CA 1
ATOM 822 C C . GLU A 1 104 ? -4.415 -2.120 -6.917 1.00 67.62 104 GLU A C 1
ATOM 824 O O . GLU A 1 104 ? -5.314 -2.650 -6.270 1.00 67.62 104 GLU A O 1
ATOM 829 N N . SER A 1 105 ? -3.127 -2.374 -6.686 1.00 56.00 105 SER A N 1
ATOM 830 C CA . SER A 1 105 ? -2.683 -3.309 -5.649 1.00 56.00 105 SER A CA 1
ATOM 831 C C . SER A 1 105 ? -2.863 -2.727 -4.242 1.00 56.00 105 SER A C 1
ATOM 833 O O . SER A 1 105 ? -2.937 -3.481 -3.274 1.00 56.00 105 SER A O 1
ATOM 835 N N . LEU A 1 106 ? -2.964 -1.397 -4.137 1.00 51.94 106 LEU A N 1
ATOM 836 C CA . LEU A 1 106 ? -3.285 -0.657 -2.917 1.00 51.94 106 LEU A CA 1
ATOM 837 C C . LEU A 1 106 ? -4.797 -0.452 -2.711 1.00 51.94 106 LEU A C 1
ATOM 839 O O . LEU A 1 106 ? -5.240 -0.223 -1.590 1.00 51.94 106 LEU A O 1
ATOM 843 N N . SER A 1 107 ? -5.616 -0.570 -3.758 1.00 40.91 107 SER A N 1
ATOM 844 C CA . SER A 1 107 ? -7.053 -0.276 -3.707 1.00 40.91 107 SER A CA 1
ATOM 845 C C . SER A 1 107 ? -7.894 -1.225 -2.833 1.00 40.91 107 SER A C 1
ATOM 847 O O . SER A 1 107 ? -8.950 -0.783 -2.380 1.00 40.91 107 SER A O 1
ATOM 849 N N . PRO A 1 108 ? -7.495 -2.481 -2.543 1.00 43.34 108 PRO A N 1
ATOM 850 C CA . PRO A 1 108 ? -8.132 -3.277 -1.497 1.00 43.34 108 PRO A CA 1
ATOM 851 C C . PRO A 1 108 ? -7.405 -3.216 -0.142 1.00 43.34 108 PRO A C 1
ATOM 853 O O . PRO A 1 108 ? -7.914 -3.777 0.828 1.00 43.34 108 PRO A O 1
ATOM 856 N N . TYR A 1 109 ? -6.238 -2.563 -0.045 1.00 46.16 109 TYR A N 1
ATOM 857 C CA . TYR A 1 109 ? -5.376 -2.626 1.136 1.00 46.16 109 TYR A CA 1
ATOM 858 C C . TYR A 1 109 ? -4.815 -1.253 1.528 1.00 46.16 109 TYR A C 1
ATOM 860 O O . TYR A 1 109 ? -3.853 -0.780 0.919 1.00 46.16 109 TYR A O 1
ATOM 868 N N . PRO A 1 110 ? -5.300 -0.661 2.630 1.00 44.03 110 PRO A N 1
ATOM 869 C CA . PRO A 1 110 ? -4.673 0.521 3.214 1.00 44.03 110 PRO A CA 1
ATOM 870 C C . PRO A 1 110 ? -3.248 0.273 3.769 1.00 44.03 110 PRO A C 1
ATOM 872 O O . PRO A 1 110 ? -2.588 1.199 4.222 1.00 44.03 110 PRO A O 1
ATOM 875 N N . ASP A 1 111 ? -2.725 -0.959 3.681 1.00 48.88 111 ASP A N 1
ATOM 876 C CA . ASP A 1 111 ? -1.392 -1.377 4.157 1.00 48.88 111 ASP A CA 1
ATOM 877 C C . ASP A 1 111 ? -0.249 -1.111 3.157 1.00 48.88 111 ASP A C 1
ATOM 879 O O . ASP A 1 111 ? 0.887 -1.556 3.353 1.00 48.88 111 ASP A O 1
ATOM 883 N N . GLY A 1 112 ? -0.541 -0.419 2.057 1.00 49.69 112 GLY A N 1
ATOM 884 C CA . GLY A 1 112 ? 0.278 -0.392 0.849 1.00 49.69 112 GLY A CA 1
ATOM 885 C C . GLY A 1 112 ? 1.749 -0.052 0.996 1.00 49.69 112 GLY A C 1
ATOM 886 O O . GLY A 1 112 ? 2.610 -0.574 0.297 1.00 49.69 112 GLY A O 1
ATOM 887 N N . ILE A 1 113 ? 2.048 0.815 1.941 1.00 49.44 113 ILE A N 1
ATOM 888 C CA . ILE A 1 113 ? 3.365 1.428 2.067 1.00 49.44 113 ILE A CA 1
ATOM 889 C C . ILE A 1 113 ? 4.247 0.624 2.999 1.00 49.44 113 ILE A C 1
ATOM 891 O O . ILE A 1 113 ? 5.439 0.458 2.745 1.00 49.44 113 ILE A O 1
ATOM 895 N N . ARG A 1 114 ? 3.643 0.064 4.050 1.00 51.59 114 ARG A N 1
ATOM 896 C CA . ARG A 1 114 ? 4.303 -0.942 4.867 1.00 51.59 114 ARG A CA 1
ATOM 897 C C . ARG A 1 114 ? 4.548 -2.192 4.027 1.00 51.59 114 ARG A C 1
ATOM 899 O O . ARG A 1 114 ? 5.637 -2.729 4.112 1.00 51.59 114 ARG A O 1
ATOM 906 N N . TYR A 1 115 ? 3.607 -2.600 3.170 1.00 51.53 115 TYR A N 1
ATOM 907 C CA . TYR A 1 115 ? 3.778 -3.741 2.263 1.00 51.53 115 TYR A CA 1
ATOM 908 C C . TYR A 1 115 ? 4.960 -3.547 1.292 1.00 51.53 115 TYR A C 1
ATOM 910 O O . TYR A 1 115 ? 5.775 -4.453 1.146 1.00 51.53 115 TYR A O 1
ATOM 918 N N . LEU A 1 116 ? 5.123 -2.353 0.707 1.00 53.53 116 LEU A N 1
ATOM 919 C CA . LEU A 1 116 ? 6.258 -2.017 -0.170 1.00 53.53 116 LEU A CA 1
ATOM 920 C C . LEU A 1 116 ? 7.618 -2.020 0.557 1.00 53.53 116 LEU A C 1
ATOM 922 O O . LEU A 1 116 ? 8.588 -2.547 0.017 1.00 53.53 116 LEU A O 1
ATOM 926 N N . ILE A 1 117 ? 7.684 -1.497 1.788 1.00 50.16 117 ILE A N 1
ATOM 927 C CA . ILE A 1 117 ? 8.904 -1.522 2.621 1.00 50.16 117 ILE A CA 1
ATOM 928 C C . ILE A 1 117 ? 9.216 -2.932 3.127 1.00 50.16 117 ILE A C 1
ATOM 930 O O . ILE A 1 117 ? 10.366 -3.359 3.108 1.00 50.16 117 ILE A O 1
ATOM 934 N N . LEU A 1 118 ? 8.194 -3.666 3.570 1.00 48.12 118 LEU A N 1
ATOM 935 C CA . LEU A 1 118 ? 8.316 -5.035 4.061 1.00 48.12 118 LEU A CA 1
ATOM 936 C C . LEU A 1 118 ? 8.892 -5.939 2.962 1.00 48.12 118 LEU A C 1
ATOM 938 O O . LEU A 1 118 ? 9.813 -6.699 3.224 1.00 48.12 118 LEU A O 1
ATOM 942 N N . LEU A 1 119 ? 8.428 -5.809 1.717 1.00 49.00 119 LEU A N 1
ATOM 943 C CA . LEU A 1 119 ? 8.895 -6.610 0.579 1.00 49.00 119 LEU A CA 1
ATOM 944 C C . LEU A 1 119 ? 10.327 -6.293 0.092 1.00 49.00 119 LEU A C 1
ATOM 946 O O . LEU A 1 119 ? 10.723 -6.812 -0.955 1.00 49.00 119 LEU A O 1
ATOM 950 N N . GLY A 1 120 ? 11.101 -5.470 0.811 1.00 45.91 120 GLY A N 1
ATOM 951 C CA . GLY A 1 120 ? 12.507 -5.191 0.495 1.00 45.91 120 GLY A CA 1
ATOM 952 C C . GLY A 1 120 ? 12.702 -4.455 -0.832 1.00 45.91 120 GLY A C 1
ATOM 953 O O . GLY A 1 120 ? 13.695 -4.673 -1.525 1.00 45.91 120 GLY A O 1
ATOM 954 N N . MET A 1 121 ? 11.723 -3.641 -1.234 1.00 50.09 121 MET A N 1
ATOM 955 C CA . MET A 1 121 ? 11.830 -2.815 -2.433 1.00 50.09 121 MET A CA 1
ATOM 956 C C . MET A 1 121 ? 12.587 -1.527 -2.086 1.00 50.09 121 MET A C 1
ATOM 958 O O . MET A 1 121 ? 11.974 -0.520 -1.736 1.00 50.09 121 MET A O 1
ATOM 962 N N . ASP A 1 122 ? 13.918 -1.571 -2.178 1.00 46.91 122 ASP A N 1
ATOM 963 C CA . ASP A 1 122 ? 14.826 -0.422 -2.014 1.00 46.91 122 ASP A CA 1
ATOM 964 C C . ASP A 1 122 ? 14.771 0.541 -3.221 1.00 46.91 122 ASP A C 1
ATOM 966 O O . ASP A 1 122 ? 15.791 0.929 -3.789 1.00 46.91 122 ASP A O 1
ATOM 970 N N . ASP A 1 123 ? 13.568 0.943 -3.633 1.00 50.81 123 ASP A N 1
ATOM 971 C CA . ASP A 1 123 ? 13.381 1.940 -4.684 1.00 50.81 123 ASP A CA 1
ATOM 972 C C . ASP A 1 123 ? 13.120 3.311 -4.041 1.00 50.81 123 ASP A C 1
ATOM 974 O O . ASP A 1 123 ? 12.297 3.443 -3.130 1.00 50.81 123 ASP A O 1
ATOM 978 N N . LEU A 1 124 ? 13.786 4.360 -4.542 1.00 44.88 124 LEU A N 1
ATOM 979 C CA . LEU A 1 124 ? 13.653 5.744 -4.055 1.00 44.88 124 LEU A CA 1
ATOM 980 C C . LEU A 1 124 ? 12.183 6.202 -3.965 1.00 44.88 124 LEU A C 1
ATOM 982 O O . LEU A 1 124 ? 11.831 6.937 -3.04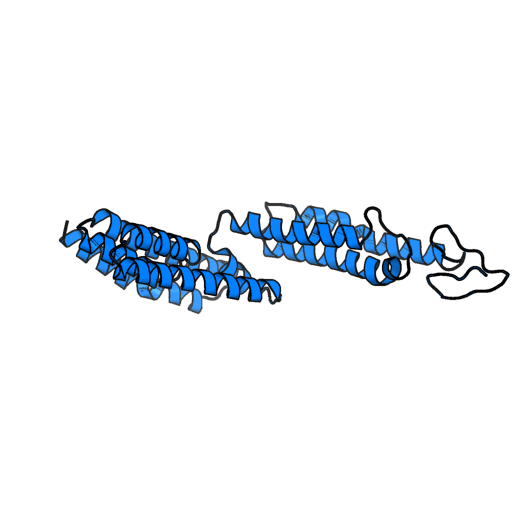3 1.00 44.88 124 LEU A O 1
ATOM 986 N N . ASP A 1 125 ? 11.336 5.706 -4.872 1.00 51.41 125 ASP A N 1
ATOM 987 C CA . ASP A 1 125 ? 9.892 5.961 -4.929 1.00 51.41 125 ASP A CA 1
ATOM 988 C C . ASP A 1 125 ? 9.128 5.388 -3.724 1.00 51.41 125 ASP A C 1
ATOM 990 O O . ASP A 1 125 ? 8.195 6.014 -3.226 1.00 51.41 125 ASP A O 1
ATOM 994 N N . ALA A 1 126 ? 9.512 4.211 -3.219 1.00 51.06 126 ALA A N 1
ATOM 995 C CA . ALA A 1 126 ? 8.870 3.609 -2.050 1.00 51.06 126 ALA A CA 1
ATOM 996 C C . ALA A 1 126 ? 9.212 4.391 -0.772 1.00 51.06 126 ALA A C 1
ATOM 998 O O . ALA A 1 126 ? 8.355 4.587 0.093 1.00 51.06 126 ALA A O 1
ATOM 999 N N . TYR A 1 127 ? 10.444 4.900 -0.681 1.00 52.34 127 TYR A N 1
ATOM 1000 C CA . TYR A 1 127 ? 10.890 5.731 0.435 1.00 52.34 127 TYR A CA 1
ATOM 1001 C C . TYR A 1 127 ? 10.206 7.107 0.456 1.00 52.34 127 TYR A C 1
ATOM 1003 O O . TYR A 1 127 ? 9.736 7.552 1.510 1.00 52.34 127 TYR A O 1
ATOM 1011 N N . THR A 1 128 ? 10.105 7.789 -0.691 1.00 54.97 128 THR A N 1
ATOM 1012 C CA . THR A 1 128 ? 9.389 9.074 -0.794 1.00 54.97 128 THR A CA 1
ATOM 1013 C C . THR A 1 128 ? 7.898 8.913 -0.532 1.00 54.97 128 THR A C 1
ATOM 1015 O O . THR A 1 128 ? 7.344 9.701 0.239 1.00 54.97 128 THR A O 1
ATOM 1018 N N . LEU A 1 129 ? 7.269 7.866 -1.074 1.00 56.28 129 LEU A N 1
ATOM 1019 C CA . LEU A 1 129 ? 5.867 7.555 -0.801 1.00 56.28 129 LEU A CA 1
ATOM 1020 C C . LEU A 1 129 ? 5.656 7.261 0.688 1.00 56.28 129 LEU A C 1
ATOM 1022 O O . LEU A 1 129 ? 4.769 7.834 1.316 1.00 56.28 129 LEU A O 1
ATOM 1026 N N . HIS A 1 130 ? 6.528 6.460 1.306 1.00 59.56 130 HIS A N 1
ATOM 1027 C CA . HIS A 1 130 ? 6.456 6.217 2.743 1.00 59.56 130 HIS A CA 1
ATOM 1028 C C . HIS A 1 130 ? 6.539 7.490 3.568 1.00 59.56 130 HIS A C 1
ATOM 1030 O O . HIS A 1 130 ? 5.738 7.690 4.482 1.00 59.56 130 HIS A O 1
ATOM 1036 N N . ARG A 1 131 ? 7.474 8.375 3.229 1.00 61.44 131 ARG A N 1
ATOM 1037 C CA . ARG A 1 131 ? 7.621 9.658 3.910 1.00 61.44 131 ARG A CA 1
ATOM 1038 C C . ARG A 1 131 ? 6.377 10.531 3.753 1.00 61.44 131 ARG A C 1
ATOM 1040 O O . ARG A 1 131 ? 5.946 11.131 4.735 1.00 61.44 131 ARG A O 1
ATOM 1047 N N . GLN A 1 132 ? 5.810 10.602 2.550 1.00 63.91 132 GLN A N 1
ATOM 1048 C CA . GLN A 1 132 ? 4.614 11.394 2.274 1.00 63.91 132 GLN A CA 1
ATOM 1049 C C . GLN A 1 132 ? 3.423 10.900 3.094 1.00 63.91 132 GLN A C 1
ATOM 1051 O O . GLN A 1 132 ? 2.830 11.672 3.838 1.00 63.91 132 GLN A O 1
ATOM 1056 N N . TYR A 1 133 ? 3.141 9.603 3.066 1.00 65.94 133 TYR A N 1
ATOM 1057 C CA . TYR A 1 133 ? 2.011 9.068 3.817 1.00 65.94 133 TYR A CA 1
ATOM 1058 C C . TYR A 1 133 ? 2.235 9.090 5.324 1.00 65.94 133 TYR A C 1
ATOM 1060 O O . TYR A 1 133 ? 1.301 9.358 6.074 1.00 65.94 133 TYR A O 1
ATOM 1068 N N . LYS A 1 134 ? 3.473 8.882 5.792 1.00 68.50 134 LYS A N 1
ATOM 1069 C CA . LYS A 1 134 ? 3.832 9.104 7.197 1.00 68.50 134 LYS A CA 1
ATOM 1070 C C . LYS A 1 134 ? 3.499 10.536 7.618 1.00 68.50 134 LYS A C 1
ATOM 1072 O O . LYS A 1 134 ? 2.923 10.733 8.688 1.00 68.50 134 LYS A O 1
ATOM 1077 N N . ASN A 1 135 ? 3.799 11.520 6.770 1.00 73.94 135 ASN A N 1
ATOM 1078 C CA . ASN A 1 135 ? 3.382 12.897 7.007 1.00 73.94 135 ASN A CA 1
ATOM 1079 C C . ASN A 1 135 ? 1.854 13.026 7.016 1.00 73.94 135 ASN A C 1
ATOM 1081 O O . ASN A 1 135 ? 1.334 13.620 7.953 1.00 73.94 135 ASN A O 1
ATOM 1085 N N . ASP A 1 136 ? 1.131 12.431 6.067 1.00 74.44 136 ASP A N 1
ATOM 1086 C CA . ASP A 1 136 ? -0.338 12.509 6.002 1.00 74.44 136 ASP A CA 1
ATOM 1087 C C . ASP A 1 136 ? -1.019 11.909 7.245 1.00 74.44 136 ASP A C 1
ATOM 1089 O O . ASP A 1 136 ? -1.959 12.491 7.792 1.00 74.44 136 ASP A O 1
ATOM 1093 N N . ILE A 1 137 ? -0.490 10.799 7.771 1.00 80.62 137 ILE A N 1
ATOM 1094 C CA . ILE A 1 137 ? -0.938 10.188 9.032 1.00 80.62 137 ILE A CA 1
ATOM 1095 C C . ILE A 1 137 ? -0.752 11.168 10.194 1.00 80.62 137 ILE A C 1
ATOM 1097 O O . ILE A 1 137 ? -1.677 11.381 10.983 1.00 80.62 137 ILE A O 1
ATOM 1101 N N . TYR A 1 138 ? 0.427 11.791 10.312 1.00 83.44 138 TYR A N 1
ATOM 1102 C CA . TYR A 1 138 ? 0.670 12.794 11.351 1.00 83.44 138 TYR A CA 1
ATOM 1103 C C . TYR A 1 138 ? -0.222 14.020 11.183 1.00 83.44 138 TYR A C 1
ATOM 1105 O O . TYR A 1 138 ? -0.739 14.525 12.178 1.00 83.44 138 TYR A O 1
ATOM 1113 N N . GLN A 1 139 ? -0.448 14.474 9.950 1.00 86.12 139 GLN A N 1
ATOM 1114 C CA . GLN A 1 139 ? -1.326 15.606 9.672 1.00 86.12 139 GLN A CA 1
ATOM 1115 C C . GLN A 1 139 ? -2.758 15.307 10.103 1.00 86.12 139 GLN A C 1
ATOM 1117 O O . GLN A 1 139 ? -3.361 16.107 10.815 1.00 86.12 139 GLN A O 1
ATOM 1122 N N . HIS A 1 140 ? -3.293 14.133 9.764 1.00 89.50 140 HIS A N 1
ATOM 1123 C CA . HIS A 1 140 ? -4.619 13.727 10.220 1.00 89.50 140 HIS A CA 1
ATOM 1124 C C . HIS A 1 140 ? -4.689 13.536 11.739 1.00 89.50 140 HIS A C 1
ATOM 1126 O O . HIS A 1 140 ? -5.633 14.016 12.360 1.00 89.50 140 HIS A O 1
ATOM 1132 N N . ASN A 1 141 ? -3.673 12.952 12.378 1.00 89.81 141 ASN A N 1
ATOM 1133 C CA . ASN A 1 141 ? -3.630 12.849 13.840 1.00 89.81 141 ASN A CA 1
ATOM 1134 C C . ASN A 1 141 ? -3.583 14.221 14.533 1.00 89.81 141 ASN A C 1
ATOM 1136 O O . ASN A 1 141 ? -4.222 14.418 15.569 1.00 89.81 141 ASN A O 1
ATOM 1140 N N . ASN A 1 142 ? -2.836 15.177 13.982 1.00 90.94 142 ASN A N 1
ATOM 1141 C CA . ASN A 1 142 ? -2.730 16.531 14.524 1.00 90.94 142 ASN A CA 1
ATOM 1142 C C . ASN A 1 142 ? -4.012 17.334 14.291 1.00 90.94 142 ASN A C 1
ATOM 1144 O O . ASN A 1 142 ? -4.480 18.022 15.201 1.00 90.94 142 ASN A O 1
ATOM 1148 N N . ALA A 1 143 ? -4.614 17.208 13.108 1.00 93.00 143 ALA A N 1
ATOM 1149 C CA . ALA A 1 143 ? -5.897 17.819 12.788 1.00 93.00 143 ALA A CA 1
ATOM 1150 C C . ALA A 1 143 ? -7.012 17.272 13.692 1.00 93.00 143 ALA A C 1
ATOM 1152 O O . ALA A 1 143 ? -7.760 18.057 14.269 1.00 93.00 143 ALA A O 1
ATOM 1153 N N . GLY A 1 144 ? -7.056 15.952 13.913 1.00 95.94 144 GLY A N 1
ATOM 1154 C CA . GLY A 1 144 ? -8.010 15.317 14.823 1.00 95.94 144 GLY A CA 1
ATOM 1155 C C . GLY A 1 144 ? -7.876 15.812 16.263 1.00 95.94 144 GLY A C 1
ATOM 1156 O O . GLY A 1 144 ? -8.863 16.200 16.882 1.00 95.94 144 GLY A O 1
ATOM 1157 N N . GLN A 1 145 ? -6.647 15.909 16.776 1.00 95.94 145 GLN A N 1
ATOM 1158 C CA . GLN A 1 145 ? -6.393 16.473 18.109 1.00 95.94 145 GLN A CA 1
ATOM 1159 C C . GLN A 1 145 ? -6.777 17.949 18.212 1.00 95.94 145 GLN A C 1
ATOM 1161 O O . GLN A 1 145 ? -7.285 18.390 19.241 1.00 95.94 145 GLN A O 1
ATOM 1166 N N . THR A 1 146 ? -6.503 18.726 17.167 1.00 96.25 146 THR A N 1
ATOM 1167 C CA . THR A 1 146 ? -6.832 20.154 17.132 1.00 96.25 146 THR A CA 1
ATOM 1168 C C . THR A 1 146 ? -8.344 20.354 17.124 1.00 96.25 146 THR A C 1
ATOM 1170 O O . THR A 1 146 ? -8.853 21.166 17.893 1.00 96.25 146 THR A O 1
ATOM 1173 N N . ALA A 1 147 ? -9.064 19.567 16.323 1.00 96.06 147 ALA A N 1
ATOM 1174 C CA . ALA A 1 147 ? -10.520 19.554 16.292 1.00 96.06 147 ALA A CA 1
ATOM 1175 C C . ALA A 1 147 ? -11.118 19.138 17.649 1.00 96.06 147 ALA A C 1
ATOM 1177 O O . ALA A 1 147 ? -12.007 19.826 18.149 1.00 96.06 147 ALA A O 1
ATOM 1178 N N . GLU A 1 148 ? -10.567 18.104 18.303 1.00 95.44 148 GLU A N 1
ATOM 1179 C CA . GLU A 1 148 ? -10.991 17.670 19.645 1.00 95.44 148 GLU A CA 1
ATOM 1180 C C . GLU A 1 148 ? -10.816 18.792 20.681 1.00 95.44 148 GLU A C 1
ATOM 1182 O O . GLU A 1 148 ? -11.745 19.096 21.428 1.00 95.44 148 GLU A O 1
ATOM 1187 N N . LYS A 1 149 ? -9.658 19.468 20.688 1.00 94.81 149 LYS A N 1
ATOM 1188 C CA . LYS A 1 149 ? -9.390 20.615 21.579 1.00 94.81 149 LYS A CA 1
ATOM 1189 C C . LYS A 1 149 ? -10.338 21.790 21.343 1.00 94.81 149 LYS A C 1
ATOM 1191 O O . LYS A 1 149 ? -10.595 22.555 22.265 1.00 94.81 149 LYS A O 1
ATOM 1196 N N . GLN A 1 150 ? -10.832 21.939 20.118 1.00 96.25 150 GLN A N 1
ATOM 1197 C CA . GLN A 1 150 ? -11.770 22.990 19.725 1.00 96.25 150 GLN A CA 1
ATOM 1198 C C . GLN A 1 150 ? -13.239 22.565 19.893 1.00 96.25 150 GLN A C 1
ATOM 1200 O O . GLN A 1 150 ? -14.131 23.309 19.499 1.00 96.25 150 GLN A O 1
ATOM 1205 N N . GLY A 1 151 ? -13.501 21.378 20.452 1.00 94.38 151 GLY A N 1
ATOM 1206 C CA . GLY A 1 151 ? -14.852 20.856 20.667 1.00 94.38 151 GLY A CA 1
ATOM 1207 C C . GLY A 1 151 ? -15.558 20.364 19.400 1.00 94.38 151 GLY A C 1
ATOM 1208 O O . GLY A 1 151 ? -16.716 19.966 19.477 1.00 94.38 151 GLY A O 1
ATOM 1209 N N . ARG A 1 152 ? -14.883 20.346 18.243 1.00 97.25 152 ARG A N 1
ATOM 1210 C CA . ARG A 1 152 ? -15.421 19.797 16.988 1.00 97.25 152 ARG A CA 1
ATOM 1211 C C . ARG A 1 152 ? -15.180 18.292 16.944 1.00 97.25 152 ARG A C 1
ATOM 1213 O O . ARG A 1 152 ? -14.233 17.807 16.324 1.00 97.25 152 ARG A O 1
ATOM 1220 N N . ILE A 1 153 ? -16.004 17.558 17.685 1.00 96.75 153 ILE A N 1
ATOM 1221 C CA . ILE A 1 153 ? -15.808 16.124 17.919 1.00 96.75 153 ILE A CA 1
ATOM 1222 C C . ILE A 1 153 ? -16.016 15.307 16.640 1.00 96.75 153 ILE A C 1
ATOM 1224 O O . ILE A 1 153 ? -15.252 14.381 16.374 1.00 96.75 153 ILE A O 1
ATOM 1228 N N . GLU A 1 154 ? -16.988 15.672 15.812 1.00 95.75 154 GLU A N 1
ATOM 1229 C CA . GLU A 1 154 ? -17.291 14.985 14.556 1.00 95.75 154 GLU A CA 1
ATOM 1230 C C . GLU A 1 154 ? -16.129 15.118 13.560 1.00 95.75 154 GLU A C 1
ATOM 1232 O O . GLU A 1 154 ? -15.688 14.116 12.992 1.00 95.75 154 GLU A O 1
ATOM 1237 N N . ASP A 1 155 ? -15.556 16.319 13.427 1.00 94.75 155 ASP A N 1
ATOM 1238 C CA . ASP A 1 155 ? -14.352 16.561 12.620 1.00 94.75 155 ASP A CA 1
ATOM 1239 C C . ASP A 1 155 ? -13.166 15.731 13.130 1.00 94.75 155 ASP A C 1
ATOM 1241 O O . ASP A 1 155 ? -12.417 15.139 12.346 1.00 94.75 155 ASP A O 1
ATOM 1245 N N . ALA A 1 156 ? -13.000 15.657 14.456 1.00 97.19 156 ALA A N 1
ATOM 1246 C CA . ALA A 1 156 ? -11.943 14.866 15.071 1.00 97.19 156 ALA A CA 1
ATOM 1247 C C . ALA A 1 156 ? -12.079 13.381 14.717 1.00 97.19 156 ALA A C 1
ATOM 1249 O O . ALA A 1 156 ? -11.097 12.744 14.328 1.00 97.19 156 ALA A O 1
ATOM 1250 N N . ILE A 1 157 ? -13.302 12.844 14.785 1.00 96.81 157 ILE A N 1
ATOM 1251 C CA . ILE A 1 157 ? -13.600 11.462 14.400 1.00 96.81 157 ILE A CA 1
ATOM 1252 C C . ILE A 1 157 ? -13.214 11.214 12.939 1.00 96.81 157 ILE A C 1
ATOM 1254 O O . ILE A 1 157 ? -12.516 10.237 12.664 1.00 96.81 157 ILE A O 1
ATOM 1258 N N . GLN A 1 158 ? -13.596 12.107 12.020 1.00 93.69 158 GLN A N 1
ATOM 1259 C CA . GLN A 1 158 ? -13.261 11.978 10.596 1.00 93.69 158 GLN A CA 1
ATOM 1260 C C . GLN A 1 158 ? -11.747 11.943 10.364 1.00 93.69 158 GLN A C 1
ATOM 1262 O O . GLN A 1 158 ? -11.240 11.115 9.606 1.00 93.69 158 GLN A O 1
ATOM 1267 N N . HIS A 1 159 ? -11.000 12.812 11.043 1.00 92.75 159 HIS A N 1
ATOM 1268 C CA . HIS A 1 159 ? -9.546 12.837 10.936 1.00 92.75 159 HIS A CA 1
ATOM 1269 C C . HIS A 1 159 ? -8.884 11.573 11.495 1.00 92.75 159 HIS A C 1
ATOM 1271 O O . HIS A 1 159 ? -8.004 11.012 10.842 1.00 92.75 159 HIS A O 1
ATOM 1277 N N . TYR A 1 160 ? -9.326 11.071 12.649 1.00 94.06 160 TYR A N 1
ATOM 1278 C CA . TYR A 1 160 ? -8.787 9.823 13.194 1.00 94.06 160 TYR A CA 1
ATOM 1279 C C . TYR A 1 160 ? -9.153 8.602 12.339 1.00 94.06 160 TYR A C 1
ATOM 1281 O O . TYR A 1 160 ? -8.322 7.712 12.171 1.00 94.06 160 TYR A O 1
ATOM 1289 N N . GLN A 1 161 ? -10.347 8.569 11.739 1.00 91.19 161 GLN A N 1
ATOM 1290 C CA . GLN A 1 161 ? -10.730 7.520 10.786 1.00 91.19 161 GLN A CA 1
ATOM 1291 C C . GLN A 1 161 ? -9.846 7.536 9.535 1.00 91.19 161 GLN A C 1
ATOM 1293 O O . GLN A 1 161 ? -9.394 6.477 9.103 1.00 91.19 161 GLN A O 1
ATOM 1298 N N . LYS A 1 162 ? -9.528 8.722 8.996 1.00 86.56 162 LYS A N 1
ATOM 1299 C CA . LYS A 1 162 ? -8.559 8.854 7.896 1.00 86.56 162 LYS A CA 1
ATOM 1300 C C . LYS A 1 162 ? -7.168 8.373 8.309 1.00 86.56 162 LYS A C 1
ATOM 1302 O O . LYS A 1 162 ? -6.548 7.634 7.559 1.00 86.56 162 LYS A O 1
ATOM 1307 N N . ALA A 1 163 ? -6.694 8.719 9.508 1.00 86.38 163 ALA A N 1
ATOM 1308 C CA . ALA A 1 163 ? -5.401 8.240 10.003 1.00 86.38 163 ALA A CA 1
ATOM 1309 C C . ALA A 1 163 ? -5.348 6.704 10.124 1.00 86.38 163 ALA A C 1
ATOM 1311 O O . ALA A 1 163 ? -4.362 6.099 9.709 1.00 86.38 163 ALA A O 1
ATOM 1312 N N . ILE A 1 164 ? -6.420 6.070 10.614 1.00 87.00 164 ILE A N 1
ATOM 1313 C CA . ILE A 1 164 ? -6.550 4.601 10.660 1.00 87.00 164 ILE A CA 1
ATOM 1314 C C . ILE A 1 164 ? -6.539 4.003 9.253 1.00 87.00 164 ILE A C 1
ATOM 1316 O O . ILE A 1 164 ? -5.852 3.016 9.014 1.00 87.00 164 ILE A O 1
ATOM 1320 N N . ALA A 1 165 ? -7.263 4.618 8.317 1.00 80.69 165 ALA A N 1
ATOM 1321 C CA . ALA A 1 165 ? -7.300 4.179 6.928 1.00 80.69 165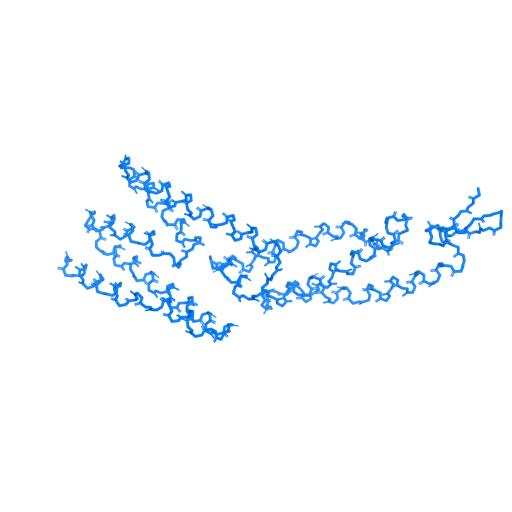 ALA A CA 1
ATOM 1322 C C . ALA A 1 165 ? -5.959 4.359 6.200 1.00 80.69 165 ALA A C 1
ATOM 1324 O O . ALA A 1 165 ? -5.742 3.712 5.190 1.00 80.69 165 ALA A O 1
ATOM 1325 N N . LEU A 1 166 ? -5.060 5.220 6.674 1.00 74.31 166 LEU A N 1
ATOM 1326 C CA . LEU A 1 166 ? -3.710 5.339 6.115 1.00 74.31 166 LEU A CA 1
ATOM 1327 C C . LEU A 1 166 ? -2.701 4.421 6.816 1.00 74.31 166 LEU A C 1
ATOM 1329 O O . LEU A 1 166 ? -1.714 4.017 6.208 1.00 74.31 166 LEU A O 1
ATOM 1333 N N . CYS A 1 167 ? -2.911 4.133 8.104 1.00 74.06 167 CYS A N 1
ATOM 1334 C CA . CYS A 1 167 ? -1.987 3.357 8.926 1.00 74.06 167 CYS A CA 1
ATOM 1335 C C . CYS A 1 167 ? -2.738 2.608 10.033 1.00 74.06 167 CYS A C 1
ATOM 1337 O O . CYS A 1 167 ? -2.811 3.081 11.179 1.00 74.06 167 CYS A O 1
ATOM 1339 N N . PRO A 1 168 ? -3.272 1.415 9.725 1.00 72.94 168 PRO A N 1
ATOM 1340 C CA . PRO A 1 168 ? -4.078 0.647 10.672 1.00 72.94 168 PRO A CA 1
ATOM 1341 C C . PRO A 1 168 ? -3.255 0.054 11.828 1.00 72.94 168 PRO A C 1
ATOM 1343 O O . PRO A 1 168 ? -3.805 -0.585 12.719 1.00 72.94 168 PRO A O 1
ATOM 1346 N N . ASP A 1 169 ? -1.946 0.298 11.835 1.00 71.25 169 ASP A N 1
ATOM 1347 C CA . ASP A 1 169 ? -0.958 -0.241 12.762 1.00 71.25 169 ASP A CA 1
ATOM 1348 C C . ASP A 1 169 ? -0.603 0.732 13.907 1.00 71.25 169 ASP A C 1
ATOM 1350 O O . ASP A 1 169 ? 0.128 0.373 14.830 1.00 71.25 169 ASP A O 1
ATOM 1354 N N . THR A 1 170 ? -1.143 1.958 13.871 1.00 78.38 170 THR A N 1
ATOM 1355 C CA . THR A 1 170 ? -0.871 2.996 14.872 1.00 78.38 170 THR A CA 1
ATOM 1356 C C . THR A 1 170 ? -1.914 2.969 15.995 1.00 78.38 170 THR A C 1
ATOM 1358 O O . THR A 1 170 ? -3.084 3.235 15.737 1.00 78.38 170 THR A O 1
ATOM 1361 N N . PRO A 1 171 ? -1.544 2.739 17.273 1.00 87.94 171 PRO A N 1
ATOM 1362 C CA . PRO A 1 171 ? -2.518 2.689 18.374 1.00 87.94 171 PRO A CA 1
ATOM 1363 C C . PRO A 1 171 ? -3.220 4.027 18.651 1.00 87.94 171 PRO A C 1
ATOM 1365 O O . PRO A 1 171 ? -4.316 4.063 19.212 1.00 87.94 171 PRO A O 1
ATOM 1368 N N . PHE A 1 172 ? -2.574 5.138 18.289 1.00 92.19 172 PHE A N 1
ATOM 1369 C CA . PHE A 1 172 ? -2.984 6.491 18.656 1.00 92.19 172 PHE A CA 1
ATOM 1370 C C . PHE A 1 172 ? -4.402 6.876 18.189 1.00 92.19 172 PHE A C 1
ATOM 1372 O O . PHE A 1 172 ? -5.227 7.198 19.049 1.00 92.19 172 PHE A O 1
ATOM 1379 N N . PRO A 1 173 ? -4.742 6.839 16.884 1.00 92.19 173 PRO A N 1
ATOM 1380 C CA . PRO A 1 173 ? -6.075 7.235 16.432 1.00 92.19 173 PRO A CA 1
ATOM 1381 C C . PRO A 1 173 ? -7.180 6.301 16.948 1.00 92.19 173 PRO A C 1
ATOM 1383 O O . PRO A 1 173 ? -8.262 6.776 17.299 1.00 92.19 173 PRO A O 1
ATOM 1386 N N . TYR A 1 174 ? -6.906 4.999 17.097 1.00 95.50 174 TYR A N 1
ATOM 1387 C CA . TYR A 1 174 ? -7.847 4.071 17.732 1.00 95.50 174 TYR A CA 1
ATOM 1388 C C . TYR A 1 174 ? -8.125 4.453 19.184 1.00 95.50 174 TYR A C 1
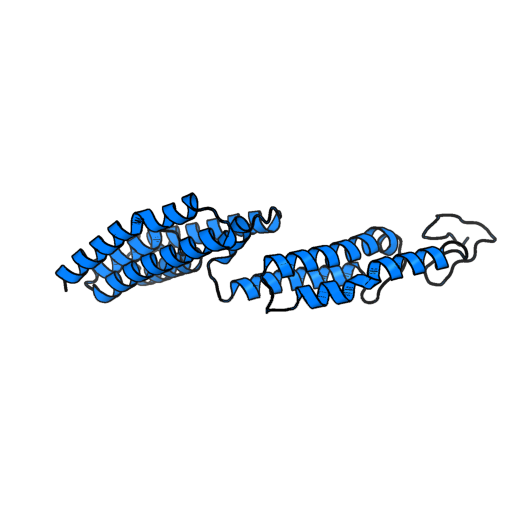ATOM 1390 O O . TYR A 1 174 ? -9.275 4.423 19.624 1.00 95.50 174 TYR A O 1
ATOM 1398 N N . ASP A 1 175 ? -7.092 4.825 19.945 1.00 95.62 175 ASP A N 1
ATOM 1399 C CA . ASP A 1 175 ? -7.272 5.167 21.354 1.00 95.62 175 ASP A CA 1
ATOM 1400 C C . ASP A 1 175 ? -8.061 6.469 21.506 1.00 95.62 175 ASP A C 1
ATOM 1402 O O . ASP A 1 175 ? -8.947 6.562 22.358 1.00 95.62 175 ASP A O 1
ATOM 1406 N N . ARG A 1 176 ? -7.821 7.442 20.618 1.00 97.00 176 ARG A N 1
ATOM 1407 C CA . ARG A 1 176 ? -8.596 8.687 20.565 1.00 97.00 176 ARG A CA 1
ATOM 1408 C C . ARG A 1 176 ? -10.067 8.436 20.247 1.00 97.00 176 ARG A C 1
ATOM 1410 O O . ARG A 1 176 ? -10.919 8.870 21.021 1.00 97.00 176 ARG A O 1
ATOM 1417 N N . LEU A 1 177 ? -10.380 7.671 19.198 1.00 97.38 177 LEU A N 1
ATOM 1418 C CA . LEU A 1 177 ? -11.767 7.307 18.870 1.00 97.38 177 LEU A CA 1
ATOM 1419 C C . LEU A 1 177 ? -12.448 6.543 20.009 1.00 97.38 177 LEU A C 1
ATOM 1421 O O . LEU A 1 177 ? -13.584 6.849 20.371 1.00 97.38 177 LEU A O 1
ATOM 1425 N N . ARG A 1 178 ? -11.749 5.583 20.626 1.00 97.31 178 ARG A N 1
ATOM 1426 C CA . ARG A 1 178 ? -12.253 4.849 21.794 1.00 97.31 178 ARG A CA 1
ATOM 1427 C C . ARG A 1 178 ? -12.609 5.804 22.933 1.00 97.31 178 ARG A C 1
ATOM 1429 O O . ARG A 1 178 ? -13.678 5.656 23.525 1.00 97.31 178 ARG A O 1
ATOM 1436 N N . ILE A 1 179 ? -11.730 6.753 23.263 1.00 96.88 179 ILE A N 1
ATOM 1437 C CA . ILE A 1 179 ? -11.961 7.739 24.331 1.00 96.88 179 ILE A CA 1
ATOM 1438 C C . ILE A 1 179 ? -13.160 8.626 23.998 1.00 96.88 179 ILE A C 1
ATOM 1440 O O . ILE A 1 179 ? -14.023 8.793 24.859 1.00 96.88 179 ILE A O 1
ATOM 1444 N N . ILE A 1 180 ? -13.241 9.141 22.768 1.00 97.31 180 ILE A N 1
ATOM 1445 C CA . ILE A 1 180 ? -14.356 9.974 22.301 1.00 97.31 180 ILE A CA 1
ATOM 1446 C C . ILE A 1 180 ? -15.685 9.230 22.474 1.00 97.31 180 ILE A C 1
ATOM 1448 O O . ILE A 1 180 ? -16.556 9.704 23.202 1.00 97.31 180 ILE A O 1
ATOM 1452 N N . TYR A 1 181 ? -15.805 8.018 21.925 1.00 97.88 181 TYR A N 1
ATOM 1453 C CA . TYR A 1 181 ? -17.033 7.229 22.055 1.00 97.88 181 TYR A CA 1
ATOM 1454 C C . TYR A 1 181 ? -17.336 6.834 23.504 1.00 97.88 181 TYR A C 1
ATOM 1456 O O . TYR A 1 181 ? -18.494 6.797 23.905 1.00 97.88 181 TYR A O 1
ATOM 1464 N N . THR A 1 182 ? -16.314 6.592 24.332 1.00 96.62 182 THR A N 1
ATOM 1465 C CA . THR A 1 182 ? -16.517 6.315 25.765 1.00 96.62 182 THR A CA 1
ATOM 1466 C C . THR A 1 182 ? -17.093 7.528 26.498 1.00 96.62 182 THR A C 1
ATOM 1468 O O . THR A 1 182 ? -17.967 7.359 27.346 1.00 96.62 182 THR A O 1
ATOM 1471 N N . ARG A 1 183 ? -16.613 8.742 26.187 1.00 95.38 183 ARG A N 1
ATOM 1472 C CA . ARG A 1 183 ? -17.112 10.002 26.769 1.00 95.38 183 ARG A CA 1
ATOM 1473 C C . ARG A 1 183 ? -18.540 10.318 26.327 1.00 95.38 183 ARG A C 1
ATOM 1475 O O . ARG A 1 183 ? -19.286 10.896 27.100 1.00 95.38 183 ARG A O 1
ATOM 1482 N N . GLN A 1 184 ? -18.918 9.904 25.121 1.00 96.00 184 GLN A N 1
ATOM 1483 C CA . GLN A 1 184 ? -20.282 10.021 24.599 1.00 96.00 184 GLN A CA 1
ATOM 1484 C C . GLN A 1 184 ? -21.221 8.900 25.087 1.00 96.00 184 GLN A C 1
ATOM 1486 O O . GLN A 1 184 ? -22.354 8.817 24.628 1.00 96.00 184 GLN A O 1
ATOM 1491 N N . HIS A 1 185 ? -20.764 8.012 25.982 1.00 96.31 185 HIS A N 1
ATOM 1492 C CA . HIS A 1 185 ? -21.498 6.814 26.424 1.00 96.31 185 HIS A CA 1
ATOM 1493 C C . HIS A 1 185 ? -21.864 5.836 25.286 1.00 96.31 185 HIS A C 1
ATOM 1495 O O . HIS A 1 185 ? -22.652 4.908 25.455 1.00 96.31 185 HIS A O 1
ATOM 1501 N N . GLU A 1 186 ? -21.218 5.972 24.128 1.00 97.06 186 GLU A N 1
ATOM 1502 C CA . GLU A 1 186 ? -21.375 5.116 22.955 1.00 97.06 186 GLU A CA 1
ATOM 1503 C C . GLU A 1 186 ? -20.500 3.852 23.063 1.00 97.06 186 GLU A C 1
ATOM 1505 O O . GLU A 1 186 ? -19.647 3.555 22.219 1.00 97.06 186 GLU A O 1
ATOM 1510 N N . TYR A 1 187 ? -20.698 3.071 24.129 1.00 96.94 187 TYR A N 1
ATOM 1511 C CA . TYR A 1 187 ? -19.830 1.937 24.473 1.00 96.94 187 TYR A CA 1
ATOM 1512 C C . TYR A 1 187 ? -19.747 0.871 23.373 1.00 96.94 187 TYR A C 1
ATOM 1514 O O . TYR A 1 187 ? -18.680 0.297 23.149 1.00 96.94 187 TYR A O 1
ATOM 1522 N N . LYS A 1 188 ? -20.835 0.654 22.620 1.00 97.50 188 LYS A N 1
ATOM 1523 C CA . LYS A 1 188 ? -20.845 -0.262 21.467 1.00 97.50 188 LYS A CA 1
ATOM 1524 C C . LYS A 1 188 ? -19.851 0.173 20.384 1.00 97.50 188 LYS A C 1
ATOM 1526 O O . LYS A 1 188 ? -19.092 -0.666 19.896 1.00 97.50 188 LYS A O 1
ATOM 1531 N N . LYS A 1 189 ? -19.806 1.470 20.046 1.00 97.06 189 LYS A N 1
ATOM 1532 C CA . LYS A 1 189 ? -18.839 2.014 19.077 1.00 97.06 189 LYS A CA 1
ATOM 1533 C C . LYS A 1 189 ? -17.416 1.944 19.627 1.00 97.06 189 LYS A C 1
ATOM 1535 O O . LYS A 1 189 ? -16.517 1.499 18.921 1.00 97.06 189 LYS A O 1
ATOM 1540 N N . ALA A 1 190 ? -17.212 2.276 20.904 1.00 97.44 190 ALA A N 1
ATOM 1541 C CA . ALA A 1 190 ? -15.899 2.167 21.544 1.00 97.44 190 ALA A CA 1
ATOM 1542 C C . ALA A 1 190 ? -15.342 0.727 21.502 1.00 97.44 190 ALA A C 1
ATOM 1544 O O . ALA A 1 190 ? -14.172 0.522 21.177 1.00 97.44 190 ALA A O 1
ATOM 1545 N N . ILE A 1 191 ? -16.184 -0.280 21.768 1.00 97.94 191 ILE A N 1
ATOM 1546 C CA . ILE A 1 191 ? -15.811 -1.699 21.656 1.00 97.94 191 ILE A CA 1
ATOM 1547 C C . ILE A 1 191 ? -15.489 -2.074 20.205 1.00 97.94 191 ILE A C 1
ATOM 1549 O O . ILE A 1 191 ? -14.529 -2.812 19.975 1.00 97.94 191 ILE A O 1
ATOM 1553 N N . ALA A 1 192 ? -16.262 -1.582 19.232 1.00 97.12 192 ALA A N 1
ATOM 1554 C CA . ALA A 1 192 ? -16.005 -1.838 17.815 1.00 97.12 192 ALA A CA 1
ATOM 1555 C C . ALA A 1 192 ? -14.618 -1.328 17.387 1.00 97.12 192 ALA A C 1
ATOM 1557 O O . ALA A 1 192 ? -13.878 -2.077 16.754 1.00 97.12 192 ALA A O 1
ATOM 1558 N N . ILE A 1 193 ? -14.223 -0.127 17.824 1.00 96.75 193 ILE A N 1
ATOM 1559 C CA . ILE A 1 193 ? -12.886 0.434 17.566 1.00 96.75 193 ILE A CA 1
ATOM 1560 C C . ILE A 1 193 ? -11.778 -0.442 18.168 1.00 96.75 193 ILE A C 1
ATOM 1562 O O . ILE A 1 193 ? -10.804 -0.755 17.487 1.00 96.75 193 ILE A O 1
ATOM 1566 N N . CYS A 1 194 ? -11.932 -0.908 19.413 1.00 96.12 194 CYS A N 1
ATOM 1567 C CA . CYS A 1 194 ? -10.956 -1.822 20.017 1.00 96.12 194 CYS A CA 1
ATOM 1568 C C . CYS A 1 194 ? -10.843 -3.149 19.246 1.00 96.12 194 CYS A C 1
ATOM 1570 O O . CYS A 1 194 ? -9.747 -3.678 19.074 1.00 96.12 194 CYS A O 1
ATOM 1572 N N . LYS A 1 195 ? -11.972 -3.701 18.780 1.00 96.19 195 LYS A N 1
ATOM 1573 C CA . LYS A 1 195 ? -11.984 -4.934 17.978 1.00 96.19 195 LYS A CA 1
ATOM 1574 C C . LYS A 1 195 ? -11.333 -4.733 16.613 1.00 96.19 195 LYS A C 1
ATOM 1576 O O . LYS A 1 195 ? -10.629 -5.634 16.164 1.00 96.19 195 LYS A O 1
ATOM 1581 N N . GLN A 1 196 ? -11.553 -3.579 15.986 1.00 93.44 196 GLN A N 1
ATOM 1582 C CA . GLN A 1 196 ? -10.926 -3.225 14.718 1.00 93.44 196 GLN A CA 1
ATOM 1583 C C . GLN A 1 196 ? -9.402 -3.187 14.861 1.00 93.44 196 GLN A C 1
ATOM 1585 O O . GLN A 1 196 ? -8.729 -3.889 14.116 1.00 93.44 196 GLN A O 1
ATOM 1590 N N . TYR A 1 197 ? -8.877 -2.500 15.885 1.00 92.88 197 TYR A N 1
ATOM 1591 C CA . TYR A 1 197 ? -7.437 -2.489 16.169 1.00 92.88 197 TYR A CA 1
ATOM 1592 C C . TYR A 1 197 ? -6.869 -3.911 16.280 1.00 92.88 197 TYR A C 1
ATOM 1594 O O . TYR A 1 197 ? -5.909 -4.255 15.603 1.00 92.88 197 TYR A O 1
ATOM 1602 N N . ILE A 1 198 ? -7.508 -4.781 17.074 1.00 93.50 198 ILE A N 1
ATOM 1603 C CA . ILE A 1 198 ? -7.061 -6.174 17.245 1.00 93.50 198 ILE A CA 1
ATOM 1604 C C . ILE A 1 198 ? -7.075 -6.940 15.913 1.00 93.50 198 ILE A C 1
ATOM 1606 O O . ILE A 1 198 ? -6.171 -7.738 15.654 1.00 93.50 198 ILE A O 1
ATOM 1610 N N . ALA A 1 199 ? -8.109 -6.750 15.091 1.00 88.44 199 ALA A N 1
ATOM 1611 C CA . ALA A 1 199 ? -8.217 -7.407 13.794 1.00 88.44 199 ALA A CA 1
ATOM 1612 C C . ALA A 1 199 ? -7.102 -6.949 12.844 1.00 88.44 199 ALA A C 1
ATOM 1614 O O . ALA A 1 199 ? -6.437 -7.793 12.240 1.00 88.44 199 ALA A O 1
ATOM 1615 N N . ASP A 1 200 ? -6.851 -5.643 12.775 1.00 82.69 200 ASP A N 1
ATOM 1616 C CA . ASP A 1 200 ? -5.798 -5.069 11.945 1.00 82.69 200 ASP A CA 1
ATOM 1617 C C . ASP A 1 200 ? -4.400 -5.483 12.414 1.00 82.69 200 ASP A C 1
ATOM 1619 O O . ASP A 1 200 ? -3.609 -5.967 11.604 1.00 82.69 200 ASP A O 1
ATOM 1623 N N . SER A 1 201 ? -4.121 -5.450 13.720 1.00 85.69 201 SER A N 1
ATOM 1624 C CA . SER A 1 201 ? -2.859 -5.948 14.281 1.00 85.69 201 SER A CA 1
ATOM 1625 C C . SER A 1 201 ? -2.593 -7.414 13.919 1.00 85.69 201 SER A C 1
ATOM 1627 O O . SER A 1 201 ? -1.492 -7.764 13.492 1.00 85.69 201 SER A O 1
ATOM 1629 N N . LYS A 1 202 ? -3.604 -8.289 14.034 1.00 87.50 202 LYS A N 1
ATOM 1630 C CA . LYS A 1 202 ? -3.478 -9.711 13.660 1.00 87.50 202 LYS A CA 1
ATOM 1631 C C . LYS A 1 202 ? -3.242 -9.895 12.165 1.00 87.50 202 LYS A C 1
ATOM 1633 O O . LYS A 1 202 ? -2.433 -10.736 11.771 1.00 87.50 202 LYS A O 1
ATOM 1638 N N . ARG A 1 203 ? -3.952 -9.122 11.341 1.00 83.00 203 ARG A N 1
ATOM 1639 C CA . ARG A 1 203 ? -3.843 -9.152 9.880 1.00 83.00 203 ARG A CA 1
ATOM 1640 C C . ARG A 1 203 ? -2.432 -8.765 9.434 1.00 83.00 203 ARG A C 1
ATOM 1642 O O . ARG A 1 203 ? -1.816 -9.511 8.675 1.00 83.00 203 ARG A O 1
ATOM 1649 N N . ILE A 1 204 ? -1.892 -7.679 9.987 1.00 75.69 204 ILE A N 1
ATOM 1650 C CA . ILE A 1 204 ? -0.530 -7.198 9.717 1.00 75.69 204 ILE A CA 1
ATOM 1651 C C . ILE A 1 204 ? 0.512 -8.217 10.183 1.00 75.69 204 ILE A C 1
ATOM 1653 O O . ILE A 1 204 ? 1.365 -8.619 9.395 1.00 75.69 204 ILE A O 1
ATOM 1657 N N . ALA A 1 205 ? 0.415 -8.709 11.421 1.00 80.06 205 ALA A N 1
ATOM 1658 C CA . ALA A 1 205 ? 1.334 -9.721 11.945 1.00 80.06 205 ALA A CA 1
ATOM 1659 C C . ALA A 1 205 ? 1.370 -10.986 11.068 1.00 80.06 205 ALA A C 1
ATOM 1661 O O . ALA A 1 205 ? 2.439 -11.535 10.792 1.00 80.06 205 ALA A O 1
ATOM 1662 N N . SER A 1 206 ? 0.203 -11.443 10.599 1.00 79.81 206 SER A N 1
ATOM 1663 C CA . SER A 1 206 ? 0.105 -12.589 9.695 1.00 79.81 206 SER A CA 1
ATOM 1664 C C . SER A 1 206 ? 0.779 -12.320 8.350 1.00 79.81 206 SER A C 1
ATOM 1666 O O . SER A 1 206 ? 1.443 -13.214 7.826 1.00 79.81 206 SER A O 1
ATOM 1668 N N . ALA A 1 207 ? 0.613 -11.118 7.791 1.00 68.81 207 ALA A N 1
ATOM 1669 C CA . ALA A 1 207 ? 1.250 -10.729 6.537 1.00 68.81 207 ALA A CA 1
ATOM 1670 C C . ALA A 1 207 ? 2.779 -10.683 6.680 1.00 68.81 207 ALA A C 1
ATOM 1672 O O . ALA A 1 207 ? 3.475 -11.304 5.884 1.00 68.81 207 ALA A O 1
ATOM 1673 N N . ILE A 1 208 ? 3.299 -10.052 7.738 1.00 64.56 208 ILE A N 1
ATOM 1674 C CA . ILE A 1 208 ? 4.744 -9.977 8.014 1.00 64.56 208 ILE A CA 1
ATOM 1675 C C . ILE A 1 208 ? 5.339 -11.380 8.153 1.00 64.56 208 ILE A C 1
ATOM 1677 O O . ILE A 1 208 ? 6.307 -11.722 7.476 1.00 64.56 208 ILE A O 1
ATOM 1681 N N . ARG A 1 209 ? 4.718 -12.237 8.970 1.00 72.06 209 ARG A N 1
ATOM 1682 C CA . ARG A 1 209 ? 5.200 -13.607 9.180 1.00 72.06 209 ARG A CA 1
ATOM 1683 C C . ARG A 1 209 ? 5.227 -14.417 7.884 1.00 72.06 209 ARG A C 1
ATOM 1685 O O . ARG A 1 209 ? 6.161 -15.187 7.681 1.00 72.06 209 ARG A O 1
ATOM 1692 N N . LYS A 1 210 ? 4.189 -14.291 7.053 1.00 70.44 210 LYS A N 1
ATOM 1693 C CA . LYS A 1 210 ? 4.032 -15.078 5.824 1.00 70.44 210 LYS A CA 1
ATOM 1694 C C . LYS A 1 210 ? 4.953 -14.595 4.707 1.00 70.44 210 LYS A C 1
ATOM 1696 O O . LYS A 1 210 ? 5.579 -15.420 4.055 1.00 70.44 210 LYS A O 1
ATOM 1701 N N . GLU A 1 211 ? 4.995 -13.288 4.474 1.00 60.62 211 GLU A N 1
ATOM 1702 C CA . GLU A 1 211 ? 5.685 -12.713 3.319 1.00 60.62 211 GLU A CA 1
ATOM 1703 C C . GLU A 1 211 ? 7.172 -12.475 3.607 1.00 60.62 211 GLU A C 1
ATOM 1705 O O . GLU A 1 211 ? 7.988 -12.615 2.700 1.00 60.62 211 GLU A O 1
ATOM 1710 N N . LEU A 1 212 ? 7.543 -12.155 4.858 1.00 57.59 212 LEU A N 1
ATOM 1711 C CA . LEU A 1 212 ? 8.931 -11.830 5.217 1.00 57.59 212 LEU A CA 1
ATOM 1712 C C . LEU A 1 212 ? 9.647 -12.900 6.030 1.00 57.59 212 LEU A C 1
ATOM 1714 O O . LEU A 1 212 ? 10.869 -12.879 6.134 1.00 57.59 212 LEU A O 1
ATOM 1718 N N . GLY A 1 213 ? 8.905 -13.789 6.688 1.00 63.94 213 GLY A N 1
ATOM 1719 C CA . GLY A 1 213 ? 9.487 -14.711 7.663 1.00 63.94 213 GLY A CA 1
ATOM 1720 C C . GLY A 1 213 ? 9.992 -14.035 8.947 1.00 63.94 213 GLY A C 1
ATOM 1721 O O . GLY A 1 213 ? 10.501 -14.736 9.823 1.00 63.94 213 GLY A O 1
ATOM 1722 N N . ASP A 1 214 ? 9.816 -12.717 9.101 1.00 69.62 214 ASP A N 1
ATOM 1723 C CA . ASP A 1 214 ? 10.209 -11.965 10.295 1.00 69.62 214 ASP A CA 1
ATOM 1724 C C . ASP A 1 214 ? 9.203 -12.198 11.433 1.00 69.62 214 ASP A C 1
ATOM 1726 O O . ASP A 1 214 ? 8.147 -11.566 11.551 1.00 69.62 214 ASP A O 1
ATOM 1730 N N . LYS A 1 215 ? 9.518 -13.186 12.270 1.00 79.19 215 LYS A N 1
ATOM 1731 C CA . LYS A 1 215 ? 8.674 -13.577 13.403 1.00 79.19 215 LYS A CA 1
ATOM 1732 C C . LYS A 1 215 ? 8.700 -12.550 14.530 1.00 79.19 215 LYS A C 1
ATOM 1734 O O . LYS A 1 215 ? 7.692 -12.427 15.222 1.00 79.19 215 LYS A O 1
ATOM 1739 N N . GLU A 1 216 ? 9.816 -11.854 14.723 1.00 81.81 216 GLU A N 1
ATOM 1740 C CA . GLU A 1 216 ? 9.993 -10.893 15.812 1.00 81.81 216 GLU A CA 1
ATOM 1741 C C . GLU A 1 216 ? 9.148 -9.648 15.553 1.00 81.81 216 GLU A C 1
ATOM 1743 O O . GLU A 1 216 ? 8.319 -9.268 16.384 1.00 81.81 216 GLU A O 1
ATOM 1748 N N . GLN A 1 217 ? 9.252 -9.095 14.345 1.00 72.06 217 GLN A N 1
ATOM 1749 C CA . GLN A 1 217 ? 8.439 -7.960 13.934 1.00 72.06 217 GLN A CA 1
ATOM 1750 C C . GLN A 1 217 ? 6.950 -8.321 13.883 1.00 72.06 217 GLN A C 1
ATOM 1752 O O . GLN A 1 217 ? 6.104 -7.534 14.299 1.00 72.06 217 GLN A O 1
ATOM 1757 N N . ALA A 1 218 ? 6.591 -9.527 13.433 1.00 74.94 218 ALA A N 1
ATOM 1758 C CA . ALA A 1 218 ? 5.203 -9.982 13.510 1.00 74.94 218 ALA A CA 1
ATOM 1759 C C . ALA A 1 218 ? 4.698 -10.058 14.963 1.00 74.94 218 ALA A C 1
ATOM 1761 O O . ALA A 1 218 ? 3.539 -9.742 15.231 1.00 74.94 218 ALA A O 1
ATOM 1762 N N . GLN A 1 219 ? 5.550 -10.472 15.905 1.00 84.12 219 GLN A N 1
ATOM 1763 C CA . GLN A 1 219 ? 5.186 -10.589 17.315 1.00 84.12 219 GLN A CA 1
ATOM 1764 C C . GLN A 1 219 ? 4.982 -9.222 17.979 1.00 84.12 219 GLN A C 1
ATOM 1766 O O . GLN A 1 219 ? 4.086 -9.103 18.818 1.00 84.12 219 GLN A O 1
ATOM 1771 N N . SER A 1 220 ? 5.725 -8.184 17.575 1.00 83.00 220 SER A N 1
ATOM 1772 C CA . SER A 1 220 ? 5.551 -6.831 18.126 1.00 83.00 220 SER A CA 1
ATOM 1773 C C . SER A 1 220 ? 4.148 -6.267 17.882 1.00 83.00 220 SER A C 1
ATOM 1775 O O . SER A 1 220 ? 3.646 -5.494 18.683 1.00 83.00 220 SER A O 1
ATOM 1777 N N . TYR A 1 221 ? 3.471 -6.677 16.807 1.00 80.25 221 TYR A N 1
ATOM 1778 C CA . TYR A 1 221 ? 2.084 -6.276 16.542 1.00 80.25 221 TYR A CA 1
ATOM 1779 C C . TYR A 1 221 ? 1.054 -6.975 17.421 1.00 80.25 221 TYR A C 1
ATOM 1781 O O . TYR A 1 221 ? -0.070 -6.501 17.565 1.00 80.25 221 TYR A O 1
ATOM 1789 N N . LEU A 1 222 ? 1.414 -8.119 17.995 1.00 87.31 222 LEU A N 1
ATOM 1790 C CA . LEU A 1 222 ? 0.516 -8.908 18.826 1.00 87.31 222 LEU A CA 1
ATOM 1791 C C . LEU A 1 222 ? 0.657 -8.568 20.315 1.00 87.31 222 LEU A C 1
ATOM 1793 O O . LEU A 1 222 ? -0.227 -8.947 21.083 1.00 87.31 222 LEU A O 1
ATOM 1797 N N . SER A 1 223 ? 1.714 -7.847 20.717 1.00 88.31 223 SER A N 1
ATOM 1798 C CA . SER A 1 223 ? 2.022 -7.547 22.125 1.00 88.31 223 SER A CA 1
ATOM 1799 C C . SER A 1 223 ? 0.892 -6.809 22.834 1.00 88.31 223 SER A C 1
ATOM 1801 O O . SER A 1 223 ? 0.570 -7.109 23.980 1.00 88.31 223 SER A O 1
ATOM 1803 N N . ASP A 1 224 ? 0.248 -5.877 22.136 1.00 87.50 224 ASP A N 1
ATOM 1804 C CA . ASP A 1 224 ? -0.710 -4.971 22.764 1.00 87.50 224 ASP A CA 1
ATOM 1805 C C . ASP A 1 224 ? -2.136 -5.533 22.765 1.00 87.50 224 ASP A C 1
ATOM 1807 O O . ASP A 1 224 ? -3.020 -4.972 23.414 1.00 87.50 224 ASP A O 1
ATOM 1811 N N . ILE A 1 225 ? -2.396 -6.643 22.064 1.00 92.62 225 ILE A N 1
ATOM 1812 C CA . ILE A 1 225 ? -3.754 -7.187 21.890 1.00 92.62 225 ILE A CA 1
ATOM 1813 C C . ILE A 1 225 ? -4.433 -7.445 23.234 1.00 92.62 225 ILE A C 1
ATOM 1815 O O . ILE A 1 225 ? -5.614 -7.131 23.383 1.00 92.62 225 ILE A O 1
ATOM 1819 N N . GLU A 1 226 ? -3.699 -7.960 24.218 1.00 94.12 226 GLU A N 1
ATOM 1820 C CA . GLU A 1 226 ? -4.244 -8.233 25.546 1.00 94.12 226 GLU A CA 1
ATOM 1821 C C . GLU A 1 226 ? -4.712 -6.947 26.244 1.00 94.12 226 GLU A C 1
ATOM 1823 O O . GLU A 1 226 ? -5.819 -6.891 26.786 1.00 94.12 226 GLU A O 1
ATOM 1828 N N . VAL A 1 227 ? -3.937 -5.863 26.138 1.00 95.06 227 VAL A N 1
ATOM 1829 C CA . VAL A 1 227 ? -4.313 -4.544 26.670 1.00 95.06 227 VAL A CA 1
ATOM 1830 C C . VAL A 1 227 ? -5.619 -4.063 26.034 1.00 95.06 227 VAL A C 1
ATOM 1832 O O . VAL A 1 227 ? -6.510 -3.555 26.721 1.00 95.06 227 VAL A O 1
ATOM 1835 N N . TRP A 1 228 ? -5.776 -4.247 24.722 1.00 95.56 228 TRP A N 1
ATOM 1836 C CA . TRP A 1 228 ? -6.998 -3.874 24.009 1.00 95.56 228 TRP A CA 1
ATOM 1837 C C . TRP A 1 228 ? -8.193 -4.775 24.342 1.00 95.56 228 TRP A C 1
ATOM 1839 O O . TRP A 1 228 ? -9.319 -4.281 24.428 1.00 95.56 228 TRP A O 1
ATOM 1849 N N . GLN A 1 229 ? -7.969 -6.060 24.619 1.00 96.00 229 GLN A N 1
ATOM 1850 C CA . GLN A 1 229 ? -9.005 -6.969 25.120 1.00 96.00 229 GLN A CA 1
ATOM 1851 C C . GLN A 1 229 ? -9.487 -6.558 26.514 1.00 96.00 229 GLN A C 1
ATOM 1853 O O . GLN A 1 229 ? -10.691 -6.448 26.740 1.00 96.00 229 GLN A O 1
ATOM 1858 N N . GLN A 1 230 ? -8.575 -6.216 27.424 1.00 96.50 230 GLN A N 1
ATOM 1859 C CA . GLN A 1 230 ? -8.942 -5.711 28.750 1.00 96.50 230 GLN A CA 1
ATOM 1860 C C . GLN A 1 230 ? -9.751 -4.406 28.663 1.00 96.50 230 GLN A C 1
ATOM 1862 O O . GLN A 1 230 ? -10.692 -4.198 29.432 1.00 96.50 230 GLN A O 1
ATOM 1867 N N . ARG A 1 231 ? -9.434 -3.522 27.702 1.00 96.38 231 ARG A N 1
ATOM 1868 C CA . ARG A 1 231 ? -10.240 -2.316 27.429 1.00 96.38 231 ARG A CA 1
ATOM 1869 C C . ARG A 1 231 ? -11.663 -2.670 26.993 1.00 96.38 231 ARG A C 1
ATOM 1871 O O . ARG A 1 231 ? -12.591 -1.989 27.419 1.00 96.38 231 ARG A O 1
ATOM 1878 N N . ILE A 1 232 ? -11.844 -3.715 26.182 1.00 97.19 232 ILE A N 1
ATOM 1879 C CA . ILE A 1 232 ? -13.173 -4.199 25.774 1.00 97.19 232 ILE A CA 1
ATOM 1880 C C . ILE A 1 232 ? -13.970 -4.670 26.991 1.00 97.19 232 ILE A C 1
ATOM 1882 O O . ILE A 1 232 ? -15.111 -4.245 27.150 1.00 97.19 232 ILE A O 1
ATOM 1886 N N . GLU A 1 233 ? -13.382 -5.485 27.868 1.00 97.38 233 GLU A N 1
ATOM 1887 C CA . GLU A 1 233 ? -14.085 -5.982 29.060 1.00 97.38 233 GLU A CA 1
ATOM 1888 C C . GLU A 1 233 ? -14.484 -4.841 30.008 1.00 97.38 233 GLU A C 1
ATOM 1890 O O . GLU A 1 233 ? -15.625 -4.781 30.465 1.00 97.38 233 GLU A O 1
ATOM 1895 N N . LYS A 1 234 ? -13.602 -3.851 30.205 1.00 96.38 234 LYS A N 1
ATOM 1896 C CA . LYS A 1 234 ? -13.928 -2.637 30.977 1.00 96.38 234 LYS A CA 1
ATOM 1897 C C . LYS A 1 234 ? -15.073 -1.825 30.370 1.00 96.38 234 LYS A C 1
ATOM 1899 O O . LYS A 1 234 ? -15.810 -1.184 31.110 1.00 96.38 234 LYS A O 1
ATOM 1904 N N . LEU A 1 235 ? -15.198 -1.798 29.043 1.00 95.56 235 LEU A N 1
ATOM 1905 C CA . LEU A 1 235 ? -16.294 -1.105 28.361 1.00 95.56 235 LEU A CA 1
ATOM 1906 C C . LEU A 1 235 ? -17.601 -1.896 28.442 1.00 95.56 235 LEU A C 1
ATOM 1908 O O . LEU A 1 235 ? -18.644 -1.288 28.654 1.00 95.56 235 LEU A O 1
ATOM 1912 N N . LYS A 1 236 ? -17.549 -3.229 28.335 1.00 95.50 236 LYS A N 1
ATOM 1913 C CA . LYS A 1 236 ? -18.720 -4.097 28.528 1.00 95.50 236 LYS A CA 1
ATOM 1914 C C . LYS A 1 236 ? -19.302 -3.966 29.931 1.00 95.50 236 LYS A C 1
ATOM 1916 O O . LYS A 1 236 ? -20.512 -3.933 30.064 1.00 95.50 236 LYS A O 1
ATOM 1921 N N . ALA A 1 237 ? -18.456 -3.835 30.952 1.00 94.62 237 ALA A N 1
ATOM 1922 C CA . ALA A 1 237 ? -18.900 -3.637 32.332 1.00 94.62 237 ALA A CA 1
ATOM 1923 C C . ALA A 1 237 ? -19.607 -2.286 32.579 1.00 94.62 237 ALA A C 1
ATOM 1925 O O . ALA A 1 237 ? -20.166 -2.083 33.651 1.00 94.62 237 ALA A O 1
ATOM 1926 N N . LYS A 1 238 ? -19.540 -1.346 31.624 1.00 89.56 238 LYS A N 1
ATOM 1927 C CA . LYS A 1 238 ? -20.219 -0.039 31.679 1.00 89.56 238 LYS A CA 1
ATOM 1928 C C . LYS A 1 238 ? -21.506 0.015 30.850 1.00 89.56 238 LYS A C 1
ATOM 1930 O O . LYS A 1 238 ? -22.168 1.050 30.869 1.00 89.56 238 LYS A O 1
ATOM 1935 N N . MET A 1 239 ? -21.794 -1.038 30.082 1.00 86.00 239 MET A N 1
ATOM 1936 C CA . MET A 1 239 ? -23.038 -1.198 29.325 1.00 86.00 239 MET A CA 1
ATOM 1937 C C . MET A 1 239 ? -24.133 -1.764 30.215 1.00 86.00 239 MET A C 1
ATOM 1939 O O . MET A 1 239 ? -25.293 -1.376 29.968 1.00 86.00 239 MET A O 1
#